Protein AF-A0A6C0INS8-F1 (afdb_monomer_lite)

Organism: NCBI:txid1070528

InterPro domains:
  IPR007979 Type II restriction enzyme NlaIII/ICEA1 [PF05315] (14-158)

pLDDT: mean 91.64, std 7.82, range [53.28, 98.44]

Foldseek 3Di:
DDQLVVLVVVCCVQFVADPQFKGDKDFLVVCCVDPLNAPQQLPADPCHNRHQQFRKDFDFVVNDPSGGTTIMIGDGGHPDDDQAQDEDPVLVVVQCVVPCAALPPGHNPQKDKDFLQPLPLPVLNSDRVNHDNLRIHIHHPCCVVPVLVVQVVVLVVVQWHDAPVVVVDPVCVPPDDDPLCVLGGGDDSNDSCNCPQHCSSDVPVVVVSCCCCVVPVVVVVVVVVVVVVVVD

Sequence (232 aa):
MSRTKKSALLVEDVFMPDLCGNSIWISRSYIDETELALGKNGNIRQGTPWSDKYIWELKRKNNKDRGEPVAFRTAGLSHSKIQGRPIRGNIRSALLARTPNCLHCGTTKTLVIDHKNDMYNDMRVLNADTQSVDDFQVLCDKCNNDLKHNAHEKEKTTGILHSVHYLCLPALRNDGEYPWEKTLTEYDESNIWCKKNTYWYDVEEFWRKRDIYVFYMKPLHRELKRKIKVIE

Structure (mmCIF, N/CA/C/O backbone):
data_AF-A0A6C0INS8-F1
#
_entry.id   AF-A0A6C0INS8-F1
#
loop_
_atom_site.group_PDB
_atom_site.id
_atom_site.type_symbol
_atom_site.label_atom_id
_atom_site.label_alt_id
_atom_site.label_comp_id
_atom_site.label_asym_id
_atom_site.label_entity_id
_atom_site.label_seq_id
_atom_site.pdbx_PDB_ins_code
_atom_site.Cartn_x
_atom_site.Cartn_y
_atom_site.Cartn_z
_atom_site.occupancy
_atom_site.B_iso_or_equiv
_atom_site.auth_seq_id
_atom_site.auth_comp_id
_atom_site.auth_asym_id
_atom_site.auth_atom_id
_atom_site.pdbx_PDB_model_num
ATOM 1 N N . MET A 1 1 ? -20.096 -15.671 16.363 1.00 53.28 1 MET A N 1
ATOM 2 C CA . MET A 1 1 ? -20.340 -14.267 15.951 1.00 53.28 1 MET A CA 1
ATOM 3 C C . MET A 1 1 ? -19.009 -13.665 15.497 1.00 53.28 1 MET A C 1
ATOM 5 O O . MET A 1 1 ? -18.003 -13.995 16.112 1.00 53.28 1 MET A O 1
ATOM 9 N N . SER A 1 2 ? -18.943 -12.874 14.416 1.00 61.19 2 SER A N 1
ATOM 10 C CA . SER A 1 2 ? -17.664 -12.260 14.004 1.00 61.19 2 SER A CA 1
ATOM 11 C C . SER A 1 2 ? -17.188 -11.250 15.055 1.00 61.19 2 SER A C 1
ATOM 13 O O . SER A 1 2 ? -18.017 -10.626 15.719 1.00 61.19 2 SER A O 1
ATOM 15 N N . ARG A 1 3 ? -15.865 -11.071 15.203 1.00 62.78 3 ARG A N 1
ATOM 16 C CA . ARG A 1 3 ? -15.275 -10.128 16.175 1.00 62.78 3 ARG A CA 1
ATOM 17 C C . ARG A 1 3 ? -15.871 -8.721 16.029 1.00 62.78 3 ARG A C 1
ATOM 19 O O . ARG A 1 3 ? -16.245 -8.123 17.023 1.00 62.78 3 ARG A O 1
ATOM 26 N N . THR A 1 4 ? -16.085 -8.268 14.793 1.00 71.56 4 THR A N 1
ATOM 27 C CA . THR A 1 4 ? -16.715 -6.977 14.471 1.00 71.56 4 THR A CA 1
ATOM 28 C C . THR A 1 4 ? -18.153 -6.863 14.978 1.00 71.56 4 THR A C 1
ATOM 30 O O . THR A 1 4 ? -18.522 -5.841 15.541 1.00 71.56 4 THR A O 1
ATOM 33 N N . LYS A 1 5 ? -18.970 -7.917 14.834 1.00 75.75 5 LYS A N 1
ATOM 34 C CA . LYS A 1 5 ? -20.351 -7.915 15.344 1.00 75.75 5 LYS A CA 1
ATOM 35 C C . LYS A 1 5 ? -20.389 -7.911 16.874 1.00 75.75 5 LYS A C 1
ATOM 37 O O . LYS A 1 5 ? -21.228 -7.230 17.447 1.00 75.75 5 LYS A O 1
ATOM 42 N N . LYS A 1 6 ? -19.457 -8.619 17.526 1.00 83.62 6 LYS A N 1
ATOM 43 C CA . LYS A 1 6 ? -19.319 -8.600 18.990 1.00 83.62 6 LYS A CA 1
ATOM 44 C C . LYS A 1 6 ? -18.917 -7.209 19.495 1.00 83.62 6 LYS A C 1
ATOM 46 O O . LYS A 1 6 ? -19.551 -6.694 20.405 1.00 83.62 6 LYS A O 1
ATOM 51 N N . SER A 1 7 ? -17.912 -6.588 18.873 1.00 85.62 7 SER A N 1
ATOM 52 C CA . SER A 1 7 ? -17.485 -5.226 19.216 1.00 85.62 7 SER A CA 1
ATOM 53 C C . SER A 1 7 ? -18.593 -4.196 18.992 1.00 85.62 7 SER A C 1
ATOM 55 O O . SER A 1 7 ? -18.740 -3.299 19.807 1.00 85.62 7 SER A O 1
ATOM 57 N N . ALA A 1 8 ? -19.400 -4.336 17.936 1.00 86.44 8 ALA A N 1
ATOM 58 C CA . ALA A 1 8 ? -20.520 -3.431 17.685 1.00 86.44 8 ALA A CA 1
ATOM 59 C C . ALA A 1 8 ? -21.589 -3.489 18.789 1.00 86.44 8 ALA A C 1
ATOM 61 O O . ALA A 1 8 ? -22.072 -2.443 19.194 1.00 86.44 8 ALA A O 1
ATOM 62 N N . LEU A 1 9 ? -21.918 -4.680 19.302 1.00 90.44 9 LEU A N 1
ATOM 63 C CA . LEU A 1 9 ? -22.852 -4.825 20.427 1.00 90.44 9 LEU A CA 1
ATOM 64 C C . LEU A 1 9 ? -22.286 -4.205 21.709 1.00 90.44 9 LEU A C 1
ATOM 66 O O . LEU A 1 9 ? -22.957 -3.416 22.357 1.00 90.44 9 LEU A O 1
ATOM 70 N N . LEU A 1 10 ? -21.017 -4.485 22.013 1.00 93.25 10 LEU A N 1
ATOM 71 C CA . LEU A 1 10 ? -20.342 -3.911 23.179 1.00 93.25 10 LEU A CA 1
ATOM 72 C C . LEU A 1 10 ? -20.247 -2.381 23.124 1.00 93.25 10 LEU A C 1
ATOM 74 O O . LEU A 1 10 ? -20.213 -1.739 24.166 1.00 93.25 10 LEU A O 1
ATOM 78 N N . VAL A 1 11 ? -20.196 -1.784 21.929 1.00 94.38 11 VAL A N 1
ATOM 79 C CA . VAL A 1 11 ? -20.262 -0.324 21.784 1.00 94.38 11 VAL A CA 1
ATOM 80 C C . VAL A 1 11 ? -21.602 0.217 22.279 1.00 94.38 11 VAL A C 1
ATOM 82 O O . VAL A 1 11 ? -21.599 1.236 22.963 1.00 94.38 11 VAL A O 1
ATOM 85 N N . GLU A 1 12 ? -22.719 -0.451 21.981 1.00 95.06 12 GLU A N 1
ATOM 86 C CA . GLU A 1 12 ? -24.036 -0.044 22.494 1.00 95.06 12 GLU A CA 1
ATOM 87 C C . GLU A 1 12 ? -24.063 -0.099 24.027 1.00 95.06 12 GLU A C 1
ATOM 89 O O . 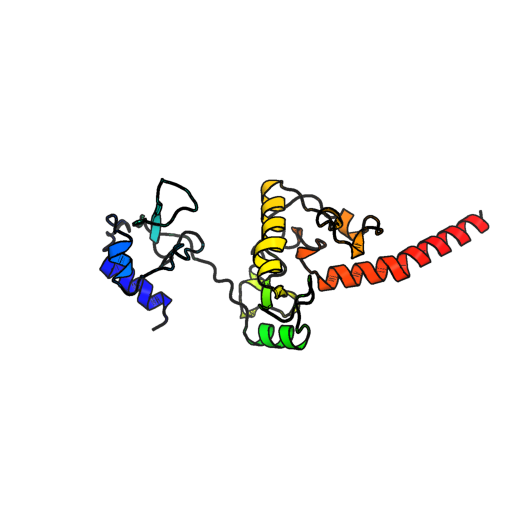GLU A 1 12 ? -24.526 0.842 24.663 1.00 95.06 12 GLU A O 1
ATOM 94 N N . ASP A 1 13 ? -23.493 -1.156 24.614 1.00 94.94 13 ASP A N 1
ATOM 95 C CA . ASP A 1 13 ? -23.492 -1.364 26.066 1.00 94.94 13 ASP A CA 1
ATOM 96 C C . ASP A 1 13 ? -22.572 -0.377 26.805 1.00 94.94 13 ASP A C 1
ATOM 98 O O . ASP A 1 13 ? -22.926 0.142 27.861 1.00 94.94 13 ASP A O 1
ATOM 102 N N . VAL A 1 14 ? -21.379 -0.109 26.261 1.00 96.00 14 VAL A N 1
ATOM 103 C CA . VAL A 1 14 ? -20.350 0.721 26.915 1.00 96.00 14 VAL A CA 1
ATOM 104 C C . VAL A 1 14 ? -20.591 2.210 26.701 1.00 96.00 14 VAL A C 1
ATOM 106 O O . VAL A 1 14 ? -20.403 3.006 27.620 1.00 96.00 14 VAL A O 1
ATOM 109 N N . PHE A 1 15 ? -20.958 2.610 25.481 1.00 96.81 15 PHE A N 1
ATOM 110 C CA . PHE A 1 15 ? -21.136 4.022 25.148 1.00 96.81 15 PHE A CA 1
ATOM 111 C C . PHE A 1 15 ? -22.580 4.484 25.326 1.00 96.81 15 PHE A C 1
ATOM 113 O O . PHE A 1 15 ? -22.788 5.684 25.477 1.00 96.81 15 PHE A O 1
ATOM 120 N N . MET A 1 16 ? -23.556 3.569 25.325 1.00 96.19 16 MET A N 1
ATOM 121 C CA . MET A 1 16 ? -24.985 3.877 25.457 1.00 96.19 16 MET A CA 1
ATOM 122 C C . MET A 1 16 ? -25.418 5.078 24.593 1.00 96.19 16 MET A C 1
ATOM 124 O O . MET A 1 16 ? -25.931 6.067 25.125 1.00 96.19 16 MET A O 1
ATOM 128 N N . PRO A 1 17 ? -25.148 5.047 23.274 1.00 96.69 17 PRO A N 1
ATOM 129 C CA . PRO A 1 17 ? -25.484 6.153 22.391 1.00 96.69 17 PRO A CA 1
ATOM 130 C C . PRO A 1 17 ? -26.997 6.406 22.361 1.00 96.69 17 PRO A C 1
ATOM 132 O O . PRO A 1 17 ? -27.801 5.474 22.370 1.00 96.69 17 PRO A O 1
ATOM 135 N N . ASP A 1 18 ? -27.386 7.677 22.294 1.00 96.56 18 ASP A N 1
ATOM 136 C CA . ASP A 1 18 ? -28.781 8.090 22.163 1.00 96.56 18 ASP A CA 1
ATOM 137 C C . ASP A 1 18 ? -29.363 7.771 20.769 1.00 96.56 18 ASP A C 1
ATOM 139 O O . ASP A 1 18 ? -28.689 7.248 19.877 1.00 96.56 18 ASP A O 1
ATOM 143 N N . LEU A 1 19 ? -30.638 8.117 20.554 1.00 94.81 19 LEU A N 1
ATOM 144 C CA . LEU A 1 19 ? -31.324 7.909 19.269 1.00 94.81 19 LEU A CA 1
ATOM 145 C C . LEU A 1 19 ? -30.655 8.640 18.094 1.00 94.81 19 LEU A C 1
ATOM 147 O O . LEU A 1 19 ? -30.798 8.219 16.947 1.00 94.81 19 LEU A O 1
ATOM 151 N N . CYS A 1 20 ? -29.925 9.720 18.372 1.00 95.50 20 CYS A N 1
ATOM 152 C CA . CYS A 1 20 ? -29.164 10.472 17.382 1.00 95.50 20 CYS A CA 1
ATOM 153 C C . CYS A 1 20 ? -27.748 9.904 17.183 1.00 95.50 20 CYS A C 1
ATOM 155 O O . CYS A 1 20 ? -27.042 10.348 16.279 1.00 95.50 20 CYS A O 1
ATOM 157 N N . GLY A 1 21 ? -27.335 8.918 17.983 1.00 95.00 21 GLY A N 1
ATOM 158 C CA . GLY A 1 21 ? -26.024 8.282 17.947 1.00 95.00 21 GLY A CA 1
ATOM 159 C C . GLY A 1 21 ? -24.939 9.016 18.734 1.00 95.00 21 GLY A C 1
ATOM 160 O O . GLY A 1 21 ? -23.764 8.871 18.401 1.00 95.00 21 GLY A O 1
ATOM 161 N N . ASN A 1 22 ? -25.306 9.829 19.726 1.00 97.31 22 ASN A N 1
ATOM 162 C CA . ASN A 1 22 ? -24.358 10.538 20.585 1.00 97.31 22 ASN A CA 1
ATOM 163 C C . ASN A 1 22 ? -24.195 9.838 21.928 1.00 97.31 22 ASN A C 1
ATOM 165 O O . ASN A 1 22 ? -25.174 9.418 22.538 1.00 97.31 22 ASN A O 1
ATOM 169 N N . SER A 1 23 ? -22.969 9.810 22.443 1.00 97.62 23 SER A N 1
ATOM 170 C CA . SER A 1 23 ? -22.681 9.330 23.791 1.00 97.62 23 SER A CA 1
ATOM 171 C C . SER A 1 23 ? -21.937 10.366 24.618 1.00 97.62 23 SER A C 1
ATOM 173 O O . SER A 1 23 ? -21.341 11.326 24.113 1.00 97.62 23 SER A O 1
ATOM 175 N N . ILE A 1 24 ? -21.886 10.113 25.923 1.00 96.94 24 ILE A N 1
ATOM 176 C CA . ILE A 1 24 ? -20.925 10.774 26.800 1.00 96.94 24 ILE A CA 1
ATOM 177 C C . ILE A 1 24 ? -19.486 10.365 26.443 1.00 96.94 24 ILE A C 1
ATOM 179 O O . ILE A 1 24 ? -19.241 9.390 25.724 1.00 96.94 24 ILE A O 1
ATOM 183 N N . TRP A 1 25 ? -18.525 11.135 26.953 1.00 97.69 25 TRP A N 1
ATOM 184 C CA . TRP A 1 25 ? -17.110 10.788 26.876 1.00 97.69 25 TRP A CA 1
ATOM 185 C C . TRP A 1 25 ? -16.789 9.645 27.834 1.00 97.69 25 TRP A C 1
ATOM 187 O O . TRP A 1 25 ? -16.995 9.777 29.038 1.00 97.69 25 TRP A O 1
ATOM 197 N N . ILE A 1 26 ? -16.203 8.576 27.304 1.00 97.31 26 ILE A N 1
ATOM 198 C CA . ILE A 1 26 ? -15.706 7.439 28.077 1.00 97.31 26 ILE A CA 1
ATOM 199 C C . ILE A 1 26 ? -14.178 7.466 28.068 1.00 97.31 26 ILE A C 1
ATOM 201 O O . ILE A 1 26 ? -13.553 7.669 27.020 1.00 97.31 26 ILE A O 1
ATOM 205 N N . SER A 1 27 ? -13.562 7.305 29.240 1.00 96.50 27 SER A N 1
ATOM 206 C CA . SER A 1 27 ? -12.106 7.333 29.376 1.00 96.50 27 SER A CA 1
ATOM 207 C C . SER A 1 27 ? -11.462 6.084 28.778 1.00 96.50 27 SER A C 1
ATOM 209 O O . SER A 1 27 ? -12.025 4.989 28.786 1.00 96.50 27 SER A O 1
ATOM 211 N N . ARG A 1 28 ? -10.230 6.241 28.290 1.00 93.88 28 ARG A N 1
ATOM 212 C CA . ARG A 1 28 ? -9.440 5.126 27.770 1.00 93.88 28 ARG A CA 1
ATOM 213 C C . ARG A 1 28 ? -9.199 4.048 28.827 1.00 93.88 28 ARG A C 1
ATOM 215 O O . ARG A 1 28 ? -9.295 2.875 28.498 1.00 93.88 28 ARG A O 1
ATOM 222 N N . SER A 1 29 ? -8.939 4.451 30.072 1.00 93.94 29 SER A N 1
ATOM 223 C CA . SER A 1 29 ? -8.704 3.521 31.179 1.00 93.94 29 SER A CA 1
ATOM 224 C C . SER A 1 29 ? -9.895 2.594 31.408 1.00 93.94 29 SER A C 1
ATOM 226 O O . SER A 1 29 ? -9.700 1.397 31.543 1.00 93.94 29 SER A O 1
ATOM 228 N N . TYR A 1 30 ? -11.118 3.130 31.361 1.00 95.56 30 TYR A N 1
ATOM 229 C CA . TYR A 1 30 ? -12.332 2.330 31.499 1.00 95.56 30 TYR A CA 1
ATOM 230 C C . TYR A 1 30 ? -12.526 1.382 30.309 1.00 95.56 30 TYR A C 1
ATOM 232 O O . TYR A 1 30 ? -12.828 0.210 30.481 1.00 95.56 30 TYR A O 1
ATOM 240 N N . ILE A 1 31 ? -12.304 1.866 29.083 1.00 94.69 31 ILE A N 1
ATOM 241 C CA . ILE A 1 31 ? -12.429 1.041 27.869 1.00 94.69 31 ILE A CA 1
ATOM 242 C C . ILE A 1 31 ? -11.447 -0.136 27.892 1.00 94.69 31 ILE A C 1
ATOM 244 O O . ILE A 1 31 ? -11.813 -1.232 27.469 1.00 94.69 31 ILE A O 1
ATOM 248 N N . ASP A 1 32 ? -10.228 0.069 28.394 1.00 92.81 32 ASP A N 1
ATOM 249 C CA . ASP A 1 32 ? -9.209 -0.981 28.490 1.00 92.81 32 ASP A CA 1
ATOM 250 C C . ASP A 1 32 ? -9.568 -2.090 29.502 1.00 92.81 32 ASP A C 1
ATOM 252 O O . ASP A 1 32 ? -9.017 -3.186 29.413 1.00 92.81 32 ASP A O 1
ATOM 256 N N . GLU A 1 33 ? -10.519 -1.850 30.411 1.00 93.94 33 GLU A N 1
ATOM 257 C CA . GLU A 1 33 ? -11.088 -2.869 31.311 1.00 93.94 33 GLU A CA 1
ATOM 258 C C . GLU A 1 33 ? -12.161 -3.736 30.624 1.00 93.94 33 GLU A C 1
ATOM 260 O O . GLU A 1 33 ? -12.607 -4.744 31.172 1.00 93.94 33 GLU A O 1
ATOM 265 N N . THR A 1 34 ? -12.569 -3.369 29.407 1.00 92.44 34 THR A N 1
ATOM 266 C CA . THR A 1 34 ? -13.578 -4.086 28.620 1.00 92.44 34 THR A CA 1
ATOM 267 C C . THR A 1 34 ? -12.945 -4.881 27.477 1.00 92.44 34 THR A C 1
ATOM 269 O O . THR A 1 34 ? -11.778 -4.726 27.121 1.00 92.44 34 THR A O 1
ATOM 272 N N . GLU A 1 35 ? -13.757 -5.682 26.788 1.00 91.00 35 GLU A N 1
ATOM 273 C CA . GLU A 1 35 ? -13.355 -6.333 25.535 1.00 91.00 35 GLU A CA 1
ATOM 274 C C . GLU A 1 35 ? -13.151 -5.359 24.348 1.00 91.00 35 GLU A C 1
ATOM 276 O O . GLU A 1 35 ? -12.804 -5.789 23.244 1.00 91.00 35 GLU A O 1
ATOM 281 N N . LEU A 1 36 ? -13.350 -4.052 24.554 1.00 91.88 36 LEU A N 1
ATOM 282 C CA . LEU A 1 36 ? -13.049 -2.992 23.588 1.00 91.88 36 LEU A CA 1
ATOM 283 C C . LEU A 1 36 ? -11.621 -2.432 23.729 1.00 91.88 36 LEU A C 1
ATOM 285 O O . LEU A 1 36 ? -11.272 -1.495 23.006 1.00 91.88 36 LEU A O 1
ATOM 289 N N . ALA A 1 37 ? -10.782 -3.001 24.601 1.00 90.62 37 ALA A N 1
ATOM 290 C CA . ALA A 1 37 ? -9.396 -2.578 24.782 1.00 90.62 37 ALA A CA 1
ATOM 291 C C . ALA A 1 37 ? -8.639 -2.451 23.445 1.00 90.62 37 ALA A C 1
ATOM 293 O O . ALA A 1 37 ? -8.636 -3.353 22.599 1.00 90.62 37 ALA A O 1
ATOM 294 N N . LEU A 1 38 ? -7.977 -1.309 23.250 1.00 87.56 38 LEU A N 1
ATOM 295 C CA . LEU A 1 38 ? -7.208 -1.026 22.036 1.00 87.56 38 LEU A CA 1
ATOM 296 C C . LEU A 1 38 ? -5.706 -1.245 22.275 1.00 87.56 38 LEU A C 1
ATOM 298 O O . LEU A 1 38 ? -5.223 -1.348 23.399 1.00 87.56 38 LEU A O 1
ATOM 302 N N . GLY A 1 39 ? -4.909 -1.241 21.204 1.00 83.81 39 GLY A N 1
ATOM 303 C CA . GLY A 1 39 ? -3.451 -1.129 21.346 1.00 83.81 39 GLY A CA 1
ATOM 304 C C . GLY A 1 39 ? -3.037 0.225 21.942 1.00 83.81 39 GLY A C 1
ATOM 305 O O . GLY A 1 39 ? -3.841 1.160 21.988 1.00 83.81 39 GLY A O 1
ATOM 306 N N . LYS A 1 40 ? -1.763 0.377 22.339 1.00 77.50 40 LYS A N 1
ATOM 307 C CA . LYS A 1 40 ? -1.225 1.649 22.880 1.00 77.50 40 LYS A CA 1
ATOM 308 C C . LYS A 1 40 ? -1.551 2.858 21.991 1.00 77.50 40 LYS A C 1
ATOM 310 O O . LYS A 1 40 ? -2.028 3.877 22.466 1.00 77.50 40 LYS A O 1
ATOM 315 N N . ASN A 1 41 ? -1.415 2.709 20.674 1.00 73.31 41 ASN A N 1
ATOM 316 C CA . ASN A 1 41 ? -1.694 3.785 19.711 1.00 73.31 41 ASN A CA 1
ATOM 317 C C . ASN A 1 41 ? -3.169 3.848 19.263 1.00 73.31 41 ASN A C 1
ATOM 319 O O . ASN A 1 41 ? -3.509 4.553 18.313 1.00 73.31 41 ASN A O 1
ATOM 323 N N . GLY A 1 42 ? -4.051 3.072 19.893 1.00 77.44 42 GLY A N 1
ATOM 324 C CA . GLY A 1 42 ? -5.460 2.940 19.533 1.00 77.44 42 GLY A CA 1
ATOM 325 C C . GLY A 1 42 ? -5.727 1.985 18.365 1.00 77.44 42 GLY A C 1
ATOM 326 O O . GLY A 1 42 ? -6.816 1.442 18.286 1.00 77.44 42 GLY A O 1
ATOM 327 N N . ASN A 1 43 ? -4.764 1.737 17.466 1.00 75.69 43 ASN A N 1
ATOM 328 C CA . ASN A 1 43 ? -4.960 0.923 16.249 1.00 75.69 43 ASN A CA 1
ATOM 329 C C . ASN A 1 43 ? -6.215 1.324 15.439 1.00 75.69 43 ASN A C 1
ATOM 331 O O . ASN A 1 43 ? -6.855 0.489 14.803 1.00 75.69 43 ASN A O 1
ATOM 335 N N . ILE A 1 44 ? -6.563 2.613 15.473 1.00 84.81 44 ILE A N 1
ATOM 336 C CA . ILE A 1 44 ? -7.797 3.149 14.898 1.00 84.81 44 ILE A CA 1
ATOM 337 C C . ILE A 1 44 ? -7.591 3.330 13.398 1.00 84.81 44 ILE A C 1
ATOM 339 O O . ILE A 1 44 ? -6.749 4.126 12.977 1.00 84.81 44 ILE A O 1
ATOM 343 N N . ARG A 1 45 ? -8.357 2.607 12.584 1.00 76.19 45 ARG A N 1
ATOM 344 C CA . ARG A 1 45 ? -8.325 2.745 11.123 1.00 76.19 45 ARG A CA 1
ATOM 345 C C . ARG A 1 45 ? -9.471 3.636 10.673 1.00 76.19 45 ARG A C 1
ATOM 347 O O . ARG A 1 45 ? -10.585 3.468 11.146 1.00 76.19 45 ARG A O 1
ATOM 354 N N . GLN A 1 46 ? -9.184 4.573 9.767 1.00 78.06 46 GLN A N 1
ATOM 355 C CA . GLN A 1 46 ? -10.190 5.469 9.169 1.00 78.06 46 GLN A CA 1
ATOM 356 C C . GLN A 1 46 ? -11.051 6.216 10.208 1.00 78.06 46 GLN A C 1
ATOM 358 O O . GLN A 1 46 ? -12.219 6.489 9.977 1.00 78.06 46 GLN A O 1
ATOM 363 N N . GLY A 1 47 ? -10.474 6.526 11.375 1.00 83.25 47 GLY A N 1
ATOM 364 C CA . GLY A 1 47 ? -11.185 7.208 12.460 1.00 83.25 47 GLY A CA 1
ATOM 365 C C . GLY A 1 47 ? -12.182 6.333 13.223 1.00 83.25 47 GLY A C 1
ATOM 366 O O . GLY A 1 47 ? -12.812 6.822 14.152 1.00 83.25 47 GLY A O 1
ATOM 367 N N . THR A 1 48 ? -12.289 5.044 12.903 1.00 87.19 48 THR A N 1
ATOM 368 C CA . THR A 1 48 ? -13.298 4.160 13.481 1.00 87.19 48 THR A CA 1
ATOM 369 C C . THR A 1 48 ? -12.662 3.051 14.330 1.00 87.19 48 THR A C 1
ATOM 371 O O . THR A 1 48 ? -12.076 2.112 13.788 1.00 87.19 48 THR A O 1
ATOM 374 N N . PRO A 1 49 ? -12.748 3.131 15.669 1.00 88.50 49 PRO A N 1
ATOM 375 C CA . PRO A 1 49 ? -12.108 2.171 16.568 1.00 88.50 49 PRO A CA 1
ATOM 376 C C . PRO A 1 49 ? -12.781 0.788 16.586 1.00 88.50 49 PRO A C 1
ATOM 378 O O . PRO A 1 49 ? -12.076 -0.219 16.577 1.00 88.50 49 PRO A O 1
ATOM 381 N N . TRP A 1 50 ? -14.120 0.720 16.588 1.00 89.69 50 TRP A N 1
ATOM 382 C CA . TRP A 1 50 ? -14.844 -0.548 16.811 1.00 89.69 50 TRP A CA 1
ATOM 383 C C . TRP A 1 50 ? -16.014 -0.808 15.860 1.00 89.69 50 TRP A C 1
ATOM 385 O O . TRP A 1 50 ? -16.280 -1.964 15.534 1.00 89.69 50 TRP A O 1
ATOM 395 N N . SER A 1 51 ? -16.724 0.238 15.431 1.00 87.69 51 SER A N 1
ATOM 396 C CA . SER A 1 51 ? -17.941 0.119 14.620 1.00 87.69 51 SER A CA 1
ATOM 397 C C . SER A 1 51 ? -18.108 1.324 13.705 1.00 87.69 51 SER A C 1
ATOM 399 O O . SER A 1 51 ? -18.021 2.459 14.174 1.00 87.69 51 SER A O 1
ATOM 401 N N . ASP A 1 52 ? -18.384 1.075 12.425 1.00 88.19 52 ASP A N 1
ATOM 402 C CA . ASP A 1 52 ? -18.649 2.094 11.402 1.00 88.19 52 ASP A CA 1
ATOM 403 C C . ASP A 1 52 ? -20.083 2.629 11.428 1.00 88.19 52 ASP A C 1
ATOM 405 O O . ASP A 1 52 ? -20.424 3.487 10.622 1.00 88.19 52 ASP A O 1
ATOM 409 N N . LYS A 1 53 ? -20.903 2.179 12.388 1.00 90.62 53 LYS A N 1
ATOM 410 C CA . LYS A 1 53 ? -22.248 2.712 12.651 1.00 90.62 53 LYS A CA 1
ATOM 411 C C . LYS A 1 53 ? -22.228 4.165 13.141 1.00 90.62 53 LYS A C 1
ATOM 413 O O . LYS A 1 53 ? -23.178 4.901 12.888 1.00 90.62 53 LYS A O 1
ATOM 418 N N . TYR A 1 54 ? -21.167 4.582 13.832 1.00 93.44 54 TYR A N 1
ATOM 419 C CA . TYR A 1 54 ? -21.087 5.884 14.498 1.00 93.44 54 TYR A CA 1
ATOM 420 C C . TYR A 1 54 ? -19.944 6.744 13.971 1.00 93.44 54 TYR A C 1
ATOM 422 O O . TYR A 1 54 ? -18.895 6.236 13.569 1.00 93.44 54 TYR A O 1
ATOM 430 N N . ILE A 1 55 ? -20.143 8.059 14.033 1.00 93.94 55 ILE A N 1
ATOM 431 C CA . ILE A 1 55 ? -19.063 9.041 13.955 1.00 93.94 55 ILE A CA 1
ATOM 432 C C . ILE A 1 55 ? -18.356 9.036 15.308 1.00 93.94 55 ILE A C 1
ATOM 434 O O . ILE A 1 55 ? -19.003 9.103 16.352 1.00 93.94 55 ILE A O 1
ATOM 438 N N . TRP A 1 56 ? -17.031 8.942 15.293 1.00 93.94 56 TRP A N 1
ATOM 439 C CA . TRP A 1 56 ? -16.228 8.866 16.507 1.00 93.94 56 TRP A CA 1
ATOM 440 C C . TRP A 1 56 ? -15.437 10.141 16.722 1.00 93.94 56 TRP A C 1
ATOM 442 O O . TRP A 1 56 ? -14.716 10.599 15.836 1.00 93.94 56 TRP A O 1
ATOM 452 N N . GLU A 1 57 ? -15.501 10.654 17.943 1.00 94.62 57 GLU A N 1
ATOM 453 C CA . GLU A 1 57 ? -14.599 11.696 18.402 1.00 94.62 57 GLU A CA 1
ATOM 454 C C . GLU A 1 57 ? -13.626 11.150 19.438 1.00 94.62 57 GLU A C 1
ATOM 456 O O . GLU A 1 57 ? -13.956 10.300 20.270 1.00 94.62 57 GLU A O 1
ATOM 461 N N . LEU A 1 58 ? -12.401 11.670 19.384 1.00 93.12 58 LEU A N 1
ATOM 462 C CA . LEU A 1 58 ? -11.293 11.198 20.192 1.00 93.12 58 LEU A CA 1
ATOM 463 C C . LEU A 1 58 ? -10.590 12.373 20.850 1.00 93.12 58 LEU A C 1
ATOM 465 O O . LEU A 1 58 ? -10.153 13.304 20.177 1.00 93.12 58 LEU A O 1
ATOM 469 N N . LYS A 1 59 ? -10.389 12.281 22.162 1.00 92.75 59 LYS A N 1
ATOM 470 C CA . LYS A 1 59 ? -9.426 13.129 22.863 1.00 92.75 59 LYS A CA 1
ATOM 471 C C . LYS A 1 59 ? -8.088 12.420 22.857 1.00 92.75 59 LYS A C 1
ATOM 473 O O . LYS A 1 59 ? -8.003 11.248 23.223 1.00 92.75 59 LYS A O 1
ATOM 478 N N . ARG A 1 60 ? -7.037 13.135 22.469 1.00 90.56 60 ARG A N 1
ATOM 479 C CA . ARG A 1 60 ? -5.660 12.637 22.494 1.00 90.56 60 ARG A CA 1
ATOM 480 C C . ARG A 1 60 ? -4.837 13.430 23.487 1.00 90.56 60 ARG A C 1
ATOM 482 O O . ARG A 1 60 ? -5.067 14.621 23.696 1.00 90.56 60 ARG A O 1
ATOM 489 N N . LYS A 1 61 ? -3.856 12.768 24.094 1.00 89.62 61 LYS A N 1
ATOM 490 C CA . LYS A 1 61 ? -2.930 13.401 25.032 1.00 89.62 61 LYS A CA 1
ATOM 491 C C . LYS A 1 61 ? -2.287 14.633 24.385 1.00 89.62 61 LYS A C 1
ATOM 493 O O . LYS A 1 61 ? -1.749 14.551 23.278 1.00 89.62 61 LYS A O 1
ATOM 498 N N . ASN A 1 62 ? -2.335 15.763 25.090 1.00 86.69 62 ASN A N 1
ATOM 499 C CA . ASN A 1 62 ? -1.819 17.063 24.644 1.00 86.69 62 ASN A CA 1
ATOM 500 C C . ASN A 1 62 ? -2.424 17.577 23.321 1.00 86.69 62 ASN A C 1
ATOM 502 O O . ASN A 1 62 ? -1.766 18.353 22.635 1.00 86.69 62 ASN A O 1
ATOM 506 N N . ASN A 1 63 ? -3.624 17.119 22.936 1.00 82.56 63 ASN A N 1
ATOM 507 C CA . ASN A 1 63 ? -4.288 17.476 21.674 1.00 82.56 63 ASN A CA 1
ATOM 508 C C . ASN A 1 63 ? -3.404 17.274 20.431 1.00 82.56 63 ASN A C 1
ATOM 510 O O . ASN A 1 63 ? -3.526 17.991 19.444 1.00 82.56 63 ASN A O 1
ATOM 514 N N . LYS A 1 64 ? -2.484 16.303 20.480 1.00 80.31 64 LYS A N 1
ATOM 515 C CA . LYS A 1 64 ? -1.653 15.941 19.331 1.00 80.31 64 LYS A CA 1
ATOM 516 C C . LYS A 1 64 ? -2.401 14.933 18.467 1.00 80.31 64 LYS A C 1
ATOM 518 O O . LYS A 1 64 ? -2.815 13.895 18.983 1.00 80.31 64 LYS A O 1
ATOM 523 N N . ASP A 1 65 ? -2.460 15.158 17.158 1.00 74.75 65 ASP A N 1
ATOM 524 C CA . ASP A 1 65 ? -3.149 14.267 16.204 1.00 74.75 65 ASP A CA 1
ATOM 525 C C . ASP A 1 65 ? -2.636 12.821 16.245 1.00 74.75 65 ASP A C 1
ATOM 527 O O . ASP A 1 65 ? -3.396 11.864 16.105 1.00 74.75 65 ASP A O 1
ATOM 531 N N . ARG A 1 66 ? -1.335 12.649 16.512 1.00 75.56 66 ARG A N 1
ATOM 532 C CA . ARG A 1 66 ? -0.675 11.341 16.679 1.00 75.56 66 ARG A CA 1
ATOM 533 C C . ARG A 1 66 ? -0.475 10.932 18.143 1.00 75.56 66 ARG A C 1
ATOM 535 O O . ARG A 1 66 ? 0.225 9.963 18.419 1.00 75.56 66 ARG A O 1
ATOM 542 N N . GLY A 1 67 ? -1.037 11.684 19.088 1.00 81.81 67 GLY A N 1
ATOM 543 C CA . GLY A 1 67 ? -0.960 11.390 20.517 1.00 81.81 67 GLY A CA 1
ATOM 544 C C . GLY A 1 67 ? -1.791 10.169 20.908 1.00 81.81 67 GLY A C 1
ATOM 545 O O . GLY A 1 67 ? -2.713 9.770 20.200 1.00 81.81 67 GLY A O 1
ATOM 546 N N . GLU A 1 68 ? -1.485 9.583 22.060 1.00 88.19 68 GLU A N 1
ATOM 547 C CA . GLU A 1 68 ? -2.262 8.484 22.637 1.00 88.19 68 GLU A CA 1
ATOM 548 C C . GLU A 1 68 ? -3.730 8.904 22.867 1.00 88.19 68 GLU A C 1
ATOM 550 O O . GLU A 1 68 ? -3.960 9.974 23.445 1.00 88.19 68 GLU A O 1
ATOM 555 N N . PRO A 1 69 ? -4.728 8.112 22.425 1.00 91.69 69 PRO A N 1
ATOM 556 C CA . PRO A 1 69 ? -6.130 8.368 22.742 1.00 91.69 69 PRO A CA 1
ATOM 557 C C . PRO A 1 69 ? -6.404 8.208 24.240 1.00 91.69 69 PRO A C 1
ATOM 559 O O . PRO A 1 69 ? -6.098 7.163 24.808 1.00 91.69 69 PRO A O 1
ATOM 562 N N . VAL A 1 70 ? -7.028 9.210 24.859 1.00 94.19 70 VAL A N 1
ATOM 563 C CA . VAL A 1 70 ? -7.342 9.240 26.299 1.00 94.19 70 VAL A CA 1
ATOM 564 C C . VAL A 1 70 ? -8.837 9.163 26.602 1.00 94.19 70 VAL A C 1
ATOM 566 O O . VAL A 1 70 ? -9.206 8.795 27.714 1.00 94.19 70 VAL A O 1
ATOM 569 N N . ALA A 1 71 ? -9.702 9.493 25.643 1.00 95.00 71 ALA A N 1
ATOM 570 C CA . ALA A 1 71 ? -11.147 9.328 25.768 1.00 95.00 71 ALA A CA 1
ATOM 571 C C . ALA A 1 71 ? -11.814 9.285 24.390 1.00 95.00 71 ALA A C 1
ATOM 573 O O . ALA A 1 71 ? -11.268 9.808 23.414 1.00 95.00 71 ALA A O 1
ATOM 574 N N . PHE A 1 72 ? -13.002 8.692 24.341 1.00 96.12 72 PHE A N 1
ATOM 575 C CA . PHE A 1 72 ? -13.779 8.469 23.125 1.00 96.12 72 PHE A CA 1
ATOM 576 C C . PHE A 1 72 ? -15.240 8.832 23.363 1.00 96.12 72 PHE A C 1
ATOM 578 O O . PHE A 1 72 ? -15.729 8.712 24.488 1.00 96.12 72 PHE A O 1
ATOM 585 N N . ARG A 1 73 ? -15.944 9.225 22.304 1.00 96.75 73 ARG A N 1
ATOM 586 C CA . ARG A 1 73 ? -17.409 9.235 22.268 1.00 96.75 73 ARG A CA 1
ATOM 587 C C . ARG A 1 73 ? -17.919 8.961 20.860 1.00 96.75 73 ARG A C 1
ATOM 589 O O . ARG A 1 73 ? -17.213 9.216 19.882 1.00 96.75 73 ARG A O 1
ATOM 596 N N . THR A 1 74 ? -19.157 8.502 20.782 1.00 97.12 74 THR A N 1
ATOM 597 C CA . THR A 1 74 ? -19.957 8.568 19.559 1.00 97.12 74 THR A CA 1
ATOM 598 C C . THR A 1 74 ? -20.552 9.976 19.432 1.00 97.12 74 THR A C 1
ATOM 600 O O . THR A 1 74 ? -20.906 10.600 20.437 1.00 97.12 74 THR A O 1
ATOM 603 N N . ALA A 1 75 ? -20.584 10.507 18.213 1.00 96.56 75 ALA A N 1
ATOM 604 C CA . ALA A 1 75 ? -20.989 11.878 17.891 1.00 96.56 75 ALA A CA 1
ATOM 605 C C . ALA A 1 75 ? -21.920 11.900 16.668 1.00 96.56 75 ALA A C 1
ATOM 607 O O . ALA A 1 75 ? -21.747 12.690 15.739 1.00 96.56 75 ALA A O 1
ATOM 608 N N . GLY A 1 76 ? -22.865 10.964 16.637 1.00 96.06 76 GLY A N 1
ATOM 609 C CA . GLY A 1 76 ? -23.851 10.832 15.576 1.00 96.06 76 GLY A CA 1
ATOM 610 C C . GLY A 1 76 ? -23.751 9.522 14.802 1.00 96.06 76 GLY A C 1
ATOM 611 O O . GLY A 1 76 ? -22.791 8.755 14.924 1.00 96.06 76 GLY A O 1
ATOM 612 N N . LEU A 1 77 ? -24.755 9.278 13.963 1.00 93.56 77 LEU A N 1
ATOM 613 C CA . LEU A 1 77 ? -24.786 8.146 13.038 1.00 93.56 77 LEU A CA 1
ATOM 614 C C . LEU A 1 77 ? -23.882 8.397 11.824 1.00 93.56 77 LEU A C 1
ATOM 616 O O . LEU A 1 77 ? -23.932 9.449 11.183 1.00 93.56 77 LEU A O 1
ATOM 620 N N . SER A 1 78 ? -23.069 7.402 11.485 1.00 90.31 78 SER A N 1
ATOM 621 C CA . SER A 1 78 ? -22.237 7.425 10.286 1.00 90.31 78 SER A CA 1
ATOM 622 C C . SER A 1 78 ? -23.031 6.931 9.078 1.00 90.31 78 SER A C 1
ATOM 624 O O . SER A 1 78 ? -23.711 5.908 9.126 1.00 90.31 78 SER A O 1
ATOM 626 N N . HIS A 1 79 ? -22.888 7.649 7.966 1.00 84.12 79 HIS A N 1
ATOM 627 C CA . HIS A 1 79 ? -23.376 7.226 6.650 1.00 84.12 79 HIS A CA 1
ATOM 628 C C . HIS A 1 79 ? -22.265 6.568 5.815 1.00 84.12 79 HIS A C 1
ATOM 630 O O . HIS A 1 79 ? -22.518 6.034 4.735 1.00 84.12 79 HIS A O 1
ATOM 636 N N . SER A 1 80 ? -21.031 6.594 6.321 1.00 74.12 80 SER A N 1
ATOM 637 C CA . SER A 1 80 ? -19.852 6.043 5.668 1.00 74.12 80 SER A CA 1
ATOM 638 C C . SER A 1 80 ? -19.671 4.591 6.084 1.00 74.12 80 SER A C 1
ATOM 640 O O . SER A 1 80 ? -19.590 4.287 7.272 1.00 74.12 80 SER A O 1
ATOM 642 N N . LYS A 1 81 ? -19.558 3.691 5.106 1.00 72.62 81 LYS A N 1
ATOM 643 C CA . LYS A 1 81 ? -19.136 2.311 5.357 1.00 72.62 81 LYS A CA 1
ATOM 644 C C . LYS A 1 81 ? -17.625 2.221 5.267 1.00 72.62 81 LYS A C 1
ATOM 646 O O . LYS A 1 81 ? -17.034 2.711 4.303 1.00 72.62 81 LYS A O 1
ATOM 651 N N . ILE A 1 82 ? -17.007 1.541 6.229 1.00 72.56 82 ILE A N 1
ATOM 652 C CA . ILE A 1 82 ? -15.591 1.195 6.105 1.00 72.56 82 ILE A CA 1
ATOM 653 C C . ILE A 1 82 ? -15.463 0.199 4.969 1.00 72.56 82 ILE A C 1
ATOM 655 O O . ILE A 1 82 ? -15.938 -0.938 5.046 1.00 72.56 82 ILE A O 1
ATOM 659 N N . GLN A 1 83 ? -14.785 0.617 3.909 1.00 71.25 83 GLN A N 1
ATOM 660 C CA . GLN A 1 83 ? -14.472 -0.299 2.837 1.00 71.25 83 GLN A CA 1
ATOM 661 C C . GLN A 1 83 ? -13.339 -1.216 3.285 1.00 71.25 83 GLN A C 1
ATOM 663 O O . GLN A 1 83 ? -12.192 -0.798 3.476 1.00 71.25 83 GLN A O 1
ATOM 668 N N . GLY A 1 84 ? -13.680 -2.491 3.469 1.00 76.38 84 GLY A N 1
ATOM 669 C CA . GLY A 1 84 ? -12.690 -3.535 3.662 1.00 76.38 84 GLY A CA 1
ATOM 670 C C . GLY A 1 84 ? -11.708 -3.560 2.492 1.00 76.38 84 GLY A C 1
ATOM 671 O O . GLY A 1 84 ? -12.072 -3.319 1.346 1.00 76.38 84 GLY A O 1
ATOM 672 N N . ARG A 1 85 ? -10.453 -3.884 2.799 1.00 86.12 85 ARG A N 1
ATOM 673 C CA . ARG A 1 85 ? -9.384 -4.080 1.811 1.00 86.12 85 ARG A CA 1
ATOM 674 C C . ARG A 1 85 ? -8.859 -5.516 1.918 1.00 86.12 85 ARG A C 1
ATOM 676 O O . ARG A 1 85 ? -7.697 -5.712 2.287 1.00 86.12 85 ARG A O 1
ATOM 683 N N . PRO A 1 86 ? -9.733 -6.539 1.792 1.00 90.12 86 PRO A N 1
ATOM 684 C CA . PRO A 1 86 ? -9.308 -7.921 1.943 1.00 90.12 86 PRO A CA 1
ATOM 685 C C . PRO A 1 86 ? -8.320 -8.271 0.832 1.00 90.12 86 PRO A C 1
ATOM 687 O O . PRO A 1 86 ? -8.389 -7.722 -0.254 1.00 90.12 86 PRO A O 1
ATOM 690 N N . ILE A 1 87 ? -7.430 -9.224 1.081 1.00 93.81 87 ILE A N 1
ATOM 691 C CA . ILE A 1 87 ? -6.620 -9.845 0.028 1.00 93.81 87 ILE A CA 1
ATOM 692 C C . ILE A 1 87 ? -6.854 -11.338 0.152 1.00 93.81 87 ILE A C 1
ATOM 694 O O . ILE A 1 87 ? -6.599 -11.902 1.225 1.00 93.81 87 ILE A O 1
ATOM 698 N N . ARG A 1 88 ? -7.352 -11.970 -0.913 1.00 95.44 88 ARG A N 1
ATOM 699 C CA . ARG A 1 88 ? -7.688 -13.398 -0.901 1.00 95.44 88 ARG A CA 1
ATOM 700 C C . ARG A 1 88 ? -6.500 -14.279 -0.523 1.00 95.44 88 ARG A C 1
ATOM 702 O O . ARG A 1 88 ? -5.385 -14.096 -1.006 1.00 95.44 88 ARG A O 1
ATOM 709 N N . GLY A 1 89 ? -6.767 -15.298 0.294 1.00 95.56 89 GLY A N 1
ATOM 710 C CA . GLY A 1 89 ? -5.744 -16.233 0.770 1.00 95.56 89 GLY A CA 1
ATOM 711 C C . GLY A 1 89 ? -5.000 -16.953 -0.360 1.00 95.56 89 GLY A C 1
ATOM 712 O O . GLY A 1 89 ? -3.778 -17.036 -0.318 1.00 95.56 89 GLY A O 1
ATOM 713 N N . ASN A 1 90 ? -5.703 -17.387 -1.412 1.00 96.44 90 ASN A N 1
ATOM 714 C CA . ASN A 1 90 ? -5.074 -18.068 -2.551 1.00 96.44 90 ASN A CA 1
ATOM 715 C C . ASN A 1 90 ? -4.127 -17.153 -3.349 1.00 96.44 90 ASN A C 1
ATOM 717 O O . ASN A 1 90 ? -3.092 -17.619 -3.817 1.00 96.44 90 ASN A O 1
ATOM 721 N N . ILE A 1 91 ? -4.441 -15.856 -3.460 1.00 97.44 91 ILE A N 1
ATOM 722 C CA . ILE A 1 91 ? -3.554 -14.865 -4.088 1.00 97.44 91 ILE A CA 1
ATOM 723 C C . ILE A 1 91 ? -2.280 -14.702 -3.260 1.00 97.44 91 ILE A C 1
ATOM 725 O O . ILE A 1 91 ? -1.180 -14.706 -3.810 1.00 97.44 91 ILE A O 1
ATOM 729 N N . ARG A 1 92 ? -2.420 -14.631 -1.928 1.00 96.25 92 ARG A N 1
ATOM 730 C CA . ARG A 1 92 ? -1.270 -14.546 -1.022 1.00 96.25 92 ARG A CA 1
ATOM 731 C C . ARG A 1 92 ? -0.323 -15.734 -1.200 1.00 96.25 92 ARG A C 1
ATOM 733 O O . ARG A 1 92 ? 0.881 -15.539 -1.339 1.00 96.25 92 ARG A O 1
ATOM 740 N N . SER A 1 93 ? -0.870 -16.949 -1.228 1.00 96.56 93 SER A N 1
ATOM 741 C CA . SER A 1 93 ? -0.089 -18.173 -1.429 1.00 96.56 93 SER A CA 1
ATOM 742 C C . SER A 1 93 ? 0.610 -18.202 -2.789 1.00 96.56 93 SER A C 1
ATOM 744 O O . SER A 1 93 ? 1.796 -18.517 -2.848 1.00 96.56 93 SER A O 1
ATOM 746 N N . ALA A 1 94 ? -0.089 -17.833 -3.868 1.00 97.25 94 ALA A N 1
ATOM 747 C CA . ALA A 1 94 ? 0.485 -17.803 -5.213 1.00 97.25 94 ALA A CA 1
ATOM 748 C C . ALA A 1 94 ? 1.651 -16.805 -5.327 1.00 97.25 94 ALA A C 1
ATOM 750 O O . ALA A 1 94 ? 2.695 -17.136 -5.888 1.00 97.25 94 ALA A O 1
ATOM 751 N N . LEU A 1 95 ? 1.505 -15.608 -4.747 1.00 97.12 95 LEU A N 1
ATOM 752 C CA . LEU A 1 95 ? 2.551 -14.583 -4.769 1.00 97.12 95 LEU A CA 1
ATOM 753 C C . LEU A 1 95 ? 3.784 -14.983 -3.969 1.00 97.12 95 LEU A C 1
ATOM 755 O O . LEU A 1 95 ? 4.889 -14.791 -4.454 1.00 97.12 95 LEU A O 1
ATOM 759 N N . LEU A 1 96 ? 3.624 -15.574 -2.783 1.00 96.56 96 LEU A N 1
ATOM 760 C CA . LEU A 1 96 ? 4.776 -16.018 -1.988 1.00 96.56 96 LEU A CA 1
ATOM 761 C C . LEU A 1 96 ? 5.501 -17.211 -2.615 1.00 96.56 96 LEU A C 1
ATOM 763 O O . LEU A 1 96 ? 6.710 -17.334 -2.447 1.00 96.56 96 LEU A O 1
ATOM 767 N N . ALA A 1 97 ? 4.786 -18.067 -3.350 1.00 96.62 97 ALA A N 1
ATOM 768 C CA . ALA A 1 97 ? 5.404 -19.145 -4.117 1.00 96.62 97 ALA A CA 1
ATOM 769 C C . ALA A 1 97 ? 6.221 -18.607 -5.305 1.00 96.62 97 ALA A C 1
ATOM 771 O O . ALA A 1 97 ? 7.308 -19.111 -5.577 1.00 96.62 97 ALA A O 1
ATOM 772 N N . ARG A 1 98 ? 5.716 -17.573 -5.996 1.00 96.19 98 ARG A N 1
ATOM 773 C CA . ARG A 1 98 ? 6.401 -16.927 -7.131 1.00 96.19 98 ARG A CA 1
ATOM 774 C C . ARG A 1 98 ? 7.552 -16.022 -6.688 1.00 96.19 98 ARG A C 1
ATOM 776 O O . ARG A 1 98 ? 8.582 -15.958 -7.348 1.00 96.19 98 ARG A O 1
ATOM 783 N N . THR A 1 99 ? 7.361 -15.319 -5.580 1.00 96.69 99 THR A N 1
ATOM 784 C CA . THR A 1 99 ? 8.207 -14.218 -5.123 1.00 96.69 99 THR A CA 1
ATOM 785 C C . THR A 1 99 ? 8.446 -14.365 -3.612 1.00 96.69 99 THR A C 1
ATOM 787 O O . THR A 1 99 ? 7.785 -13.709 -2.803 1.00 96.69 99 THR A O 1
ATOM 790 N N . PRO A 1 100 ? 9.387 -15.235 -3.195 1.00 96.62 100 PRO A N 1
ATOM 791 C CA . PRO A 1 100 ? 9.627 -15.562 -1.785 1.00 96.62 100 PRO A CA 1
ATOM 792 C C . PRO A 1 100 ? 10.471 -14.510 -1.037 1.00 96.62 100 PRO A C 1
ATOM 794 O O . PRO A 1 100 ? 11.022 -14.787 0.030 1.00 96.62 100 PRO A O 1
ATOM 797 N N . ASN A 1 101 ? 10.602 -13.301 -1.583 1.00 98.06 101 ASN A N 1
ATOM 798 C CA . ASN A 1 101 ? 11.391 -12.206 -1.030 1.00 98.06 101 ASN A CA 1
ATOM 799 C C . ASN A 1 101 ? 10.767 -10.848 -1.368 1.00 98.06 101 ASN A C 1
ATOM 801 O O . ASN A 1 101 ? 9.985 -10.711 -2.302 1.00 98.06 101 ASN A O 1
ATOM 805 N N . CYS A 1 102 ? 11.154 -9.813 -0.629 1.00 98.44 102 CYS A N 1
ATOM 806 C CA . CYS A 1 102 ? 10.789 -8.438 -0.939 1.00 98.44 102 CYS A CA 1
ATOM 807 C C . CYS A 1 102 ? 11.334 -8.056 -2.321 1.00 98.44 102 CYS A C 1
ATOM 809 O O . CYS A 1 102 ? 12.544 -8.156 -2.548 1.00 98.44 102 CYS A O 1
ATOM 811 N N . LEU A 1 103 ? 10.464 -7.574 -3.211 1.00 98.06 103 LEU A N 1
ATOM 812 C CA . LEU A 1 103 ? 10.844 -7.132 -4.559 1.00 98.06 103 LEU A CA 1
ATOM 813 C C . LEU A 1 103 ? 11.780 -5.916 -4.554 1.00 98.06 103 LEU A C 1
ATOM 815 O O . LEU A 1 103 ? 12.539 -5.716 -5.497 1.00 98.06 103 LEU A O 1
ATOM 819 N N . HIS A 1 104 ? 11.745 -5.105 -3.493 1.00 97.31 104 HIS A N 1
ATOM 820 C CA . HIS A 1 104 ? 12.599 -3.926 -3.369 1.00 97.31 104 HIS A CA 1
ATOM 821 C C . HIS A 1 104 ? 13.988 -4.245 -2.799 1.00 97.31 104 HIS A C 1
ATOM 823 O O . HIS A 1 104 ? 14.997 -3.867 -3.386 1.00 97.31 104 HIS A O 1
ATOM 829 N N . CYS A 1 105 ? 14.052 -4.910 -1.638 1.00 96.81 105 CYS A N 1
ATOM 830 C CA . CYS A 1 105 ? 15.305 -5.075 -0.886 1.00 96.81 105 CYS A CA 1
ATOM 831 C C . CYS A 1 105 ? 15.804 -6.521 -0.766 1.00 96.81 105 CYS A C 1
ATOM 833 O O . CYS A 1 105 ? 16.834 -6.750 -0.139 1.00 96.81 105 CYS A O 1
ATOM 835 N N . GLY A 1 106 ? 15.079 -7.505 -1.303 1.00 97.50 106 GLY A N 1
ATOM 836 C CA . GLY A 1 106 ? 15.507 -8.907 -1.313 1.00 97.50 106 GLY A CA 1
ATOM 837 C C . GLY A 1 106 ? 15.412 -9.651 0.025 1.00 97.50 106 GLY A C 1
ATOM 838 O O . GLY A 1 106 ? 15.699 -10.843 0.065 1.00 97.50 106 GLY A O 1
ATOM 839 N N . THR A 1 107 ? 14.991 -9.011 1.124 1.00 97.81 107 THR A N 1
ATOM 840 C CA . THR A 1 107 ? 14.791 -9.726 2.399 1.00 97.81 107 THR A CA 1
ATOM 841 C C . THR A 1 107 ? 13.694 -10.784 2.278 1.00 97.81 107 THR A C 1
ATOM 843 O O . THR A 1 107 ? 12.692 -10.565 1.602 1.00 97.81 107 THR A O 1
ATOM 846 N N . THR A 1 108 ? 13.848 -11.903 2.980 1.00 97.56 108 THR A N 1
ATOM 847 C CA . THR A 1 108 ? 12.835 -12.967 3.118 1.00 97.56 108 THR A CA 1
ATOM 848 C C . THR A 1 108 ? 12.060 -12.868 4.436 1.00 97.56 108 THR A C 1
ATOM 850 O O . THR A 1 108 ? 11.172 -13.670 4.716 1.00 97.56 108 THR A O 1
ATOM 853 N N . LYS A 1 109 ? 12.401 -11.884 5.276 1.00 96.06 109 LYS A N 1
ATOM 854 C CA . LYS A 1 109 ? 11.772 -11.640 6.578 1.00 96.06 109 LYS A CA 1
ATOM 855 C C . LYS A 1 109 ? 10.683 -10.580 6.454 1.00 96.06 109 LYS A C 1
ATOM 857 O O . LYS A 1 109 ? 10.754 -9.729 5.572 1.00 96.06 109 LYS A O 1
ATOM 862 N N . THR A 1 110 ? 9.703 -10.655 7.359 1.00 96.25 110 THR A N 1
ATOM 863 C CA . THR A 1 110 ? 8.625 -9.658 7.520 1.00 96.25 110 THR A CA 1
ATOM 864 C C . THR A 1 110 ? 7.878 -9.334 6.222 1.00 96.25 110 THR A C 1
ATOM 866 O O . THR A 1 110 ? 7.450 -8.201 6.003 1.00 96.25 110 THR A O 1
ATOM 869 N N . LEU A 1 111 ? 7.722 -10.339 5.351 1.00 97.75 111 LEU A N 1
ATOM 870 C CA . LEU A 1 111 ? 7.032 -10.182 4.078 1.00 97.75 111 LEU A CA 1
ATOM 871 C C . LEU A 1 111 ? 5.561 -9.829 4.290 1.00 97.75 111 LEU A C 1
ATOM 873 O O . LEU A 1 111 ? 4.850 -10.438 5.092 1.00 97.75 111 LEU A O 1
ATOM 877 N N . VAL A 1 112 ? 5.111 -8.857 3.513 1.00 96.44 112 VAL A N 1
ATOM 878 C CA . VAL A 1 112 ? 3.739 -8.396 3.408 1.00 96.44 112 VAL A CA 1
ATOM 879 C C . VAL A 1 112 ? 3.333 -8.404 1.941 1.00 96.44 112 VAL A C 1
ATOM 881 O O . VAL A 1 112 ? 4.142 -8.200 1.036 1.00 96.44 112 VAL A O 1
ATOM 884 N N . ILE A 1 113 ? 2.054 -8.668 1.720 1.00 96.88 113 ILE A N 1
ATOM 885 C CA . ILE A 1 113 ? 1.437 -8.636 0.400 1.00 96.88 113 ILE A CA 1
ATOM 886 C C . ILE A 1 113 ? 0.437 -7.509 0.450 1.00 96.88 113 ILE A C 1
ATOM 888 O O . ILE A 1 113 ? -0.433 -7.511 1.328 1.00 96.88 113 ILE A O 1
ATOM 892 N N . ASP A 1 114 ? 0.596 -6.564 -0.463 1.00 94.44 114 ASP A N 1
ATOM 893 C CA . ASP A 1 114 ? -0.228 -5.369 -0.510 1.00 94.44 114 ASP A CA 1
ATOM 894 C C . ASP A 1 114 ? -0.543 -4.970 -1.950 1.00 94.44 114 ASP A C 1
ATOM 896 O O . ASP A 1 114 ? 0.023 -5.499 -2.910 1.00 94.44 114 ASP A O 1
ATOM 900 N N . HIS A 1 115 ? -1.484 -4.048 -2.078 1.00 94.88 115 HIS A N 1
ATOM 901 C CA . HIS A 1 115 ? -1.991 -3.523 -3.329 1.00 94.88 115 HIS A CA 1
ATOM 902 C C . HIS A 1 115 ? -0.873 -2.801 -4.081 1.00 94.88 115 HIS A C 1
ATOM 904 O O . HIS A 1 115 ? -0.083 -2.051 -3.502 1.00 94.88 115 HIS A O 1
ATOM 910 N N . LYS A 1 116 ? -0.812 -3.002 -5.395 1.00 95.94 116 LYS A N 1
ATOM 911 C CA . LYS A 1 116 ? 0.030 -2.196 -6.287 1.00 95.94 116 LYS A CA 1
ATOM 912 C C . LYS A 1 116 ? -0.446 -0.748 -6.338 1.00 95.94 116 LYS A C 1
ATOM 914 O O . LYS A 1 116 ? 0.342 0.186 -6.226 1.00 95.94 116 LYS A O 1
ATOM 919 N N . ASN A 1 117 ? -1.760 -0.572 -6.436 1.00 94.12 117 ASN A N 1
ATOM 920 C CA . ASN A 1 117 ? -2.397 0.732 -6.394 1.00 94.12 117 ASN A CA 1
ATOM 921 C C . ASN A 1 117 ? -2.725 1.158 -4.949 1.00 94.12 117 ASN A C 1
ATOM 923 O O . ASN A 1 117 ? -3.734 0.736 -4.385 1.00 94.12 117 ASN A O 1
ATOM 927 N N . ASP A 1 118 ? -1.900 2.040 -4.385 1.00 88.31 118 ASP A N 1
ATOM 928 C CA . ASP A 1 118 ? -2.066 2.580 -3.024 1.00 88.31 118 ASP A CA 1
ATOM 929 C C . ASP A 1 118 ? -3.216 3.581 -2.853 1.00 88.31 118 ASP A C 1
ATOM 931 O O . ASP A 1 118 ? -3.505 3.988 -1.731 1.00 88.31 118 ASP A O 1
ATOM 935 N N . MET A 1 119 ? -3.879 3.997 -3.935 1.00 91.94 119 MET A N 1
ATOM 936 C CA . MET A 1 119 ? -4.963 4.985 -3.860 1.00 91.94 119 MET A CA 1
ATOM 937 C C . MET A 1 119 ? -6.296 4.363 -3.435 1.00 91.94 119 MET A C 1
ATOM 939 O O . MET A 1 119 ? -7.209 5.083 -3.045 1.00 91.94 119 MET A O 1
ATOM 943 N N . TYR A 1 120 ? -6.426 3.031 -3.504 1.00 90.50 120 TYR A N 1
ATOM 944 C CA . TYR A 1 120 ? -7.670 2.313 -3.195 1.00 90.50 120 TYR A CA 1
ATOM 945 C C . TYR A 1 120 ? -8.896 2.853 -3.963 1.00 90.50 120 TYR A C 1
ATOM 947 O O . TYR A 1 120 ? -10.014 2.813 -3.459 1.00 90.50 120 TYR A O 1
ATOM 955 N N . ASN A 1 121 ? -8.687 3.352 -5.183 1.00 93.06 121 ASN A N 1
ATOM 956 C CA . ASN A 1 121 ? -9.727 3.893 -6.063 1.00 93.06 121 ASN A CA 1
ATOM 957 C C . ASN A 1 121 ? -10.231 2.874 -7.108 1.00 93.06 121 ASN A C 1
ATOM 959 O O . ASN A 1 121 ? -11.185 3.153 -7.828 1.00 93.06 121 ASN A O 1
ATOM 963 N N . ASP A 1 122 ? -9.634 1.676 -7.178 1.00 94.12 122 ASP A N 1
ATOM 964 C CA . ASP A 1 122 ? -10.120 0.568 -8.009 1.00 94.12 122 ASP A CA 1
ATOM 965 C C . ASP A 1 122 ? -11.005 -0.386 -7.185 1.00 94.12 122 ASP A C 1
ATOM 967 O O . ASP A 1 122 ? -10.522 -1.285 -6.488 1.00 94.12 122 ASP A O 1
ATOM 971 N N . MET A 1 123 ? -12.325 -0.212 -7.299 1.00 91.81 123 MET A N 1
ATOM 972 C CA . MET A 1 123 ? -13.334 -1.019 -6.598 1.00 91.81 123 MET A CA 1
ATOM 973 C C . MET A 1 123 ? -13.229 -2.520 -6.894 1.00 91.81 123 MET A C 1
ATOM 975 O O . MET A 1 123 ? -13.584 -3.338 -6.041 1.00 91.81 123 MET A O 1
ATOM 979 N N . ARG A 1 124 ? -12.717 -2.894 -8.072 1.00 94.38 124 ARG A N 1
ATOM 980 C CA . ARG A 1 124 ? -12.506 -4.292 -8.457 1.00 94.38 124 ARG A CA 1
ATOM 981 C C . ARG A 1 124 ? -11.412 -4.938 -7.606 1.00 94.38 124 ARG A C 1
ATOM 983 O O . ARG A 1 124 ? -11.534 -6.103 -7.240 1.00 94.38 124 ARG A O 1
ATOM 990 N N . VAL A 1 125 ? -10.360 -4.204 -7.247 1.00 94.44 125 VAL A N 1
ATOM 991 C CA . VAL A 1 125 ? -9.301 -4.751 -6.380 1.00 94.44 125 VAL A CA 1
ATOM 992 C C . VAL A 1 125 ? -9.781 -4.860 -4.937 1.00 94.44 125 VAL A C 1
ATOM 994 O O . VAL A 1 125 ? -9.385 -5.772 -4.219 1.00 94.44 125 VAL A O 1
ATOM 997 N N . LEU A 1 126 ? -10.674 -3.972 -4.500 1.00 91.56 126 LEU A N 1
ATOM 998 C CA . LEU A 1 126 ? -11.197 -3.988 -3.130 1.00 91.56 126 LEU A CA 1
ATOM 999 C C . LEU A 1 126 ? -12.226 -5.099 -2.885 1.00 91.56 126 LEU A C 1
ATOM 1001 O O . LEU A 1 126 ? -12.484 -5.460 -1.736 1.00 91.56 126 LEU A O 1
ATOM 1005 N N . ASN A 1 127 ? -12.791 -5.667 -3.949 1.00 91.12 127 ASN A N 1
ATOM 1006 C CA . ASN A 1 127 ? -13.687 -6.808 -3.872 1.00 91.12 127 ASN A CA 1
ATOM 1007 C C . ASN A 1 127 ? -12.916 -8.118 -4.084 1.00 91.12 127 ASN A C 1
ATOM 1009 O O . ASN A 1 127 ? -12.388 -8.370 -5.164 1.00 91.12 127 ASN A O 1
ATOM 1013 N N . ALA A 1 128 ? -12.918 -8.982 -3.065 1.00 92.56 128 ALA A N 1
ATOM 1014 C CA . ALA A 1 128 ? -12.280 -10.294 -3.108 1.00 92.56 128 ALA A CA 1
ATOM 1015 C C . ALA A 1 128 ? -12.646 -11.095 -4.373 1.00 92.56 128 ALA A C 1
ATOM 1017 O O . ALA A 1 128 ? -11.770 -11.690 -4.999 1.00 92.56 128 ALA A O 1
ATOM 1018 N N . ASP A 1 129 ? -13.903 -11.070 -4.806 1.00 92.75 129 ASP A N 1
ATOM 1019 C CA . ASP A 1 129 ? -14.371 -11.902 -5.919 1.00 92.75 129 ASP A CA 1
ATOM 1020 C C . ASP A 1 129 ? -13.764 -11.503 -7.270 1.00 92.75 129 ASP A C 1
ATOM 1022 O O . ASP A 1 129 ? -13.654 -12.334 -8.171 1.00 92.75 129 ASP A O 1
ATOM 1026 N N . THR A 1 130 ? -13.305 -10.256 -7.398 1.00 95.50 130 THR A N 1
ATOM 1027 C CA . THR A 1 130 ? -12.798 -9.682 -8.652 1.00 95.50 130 THR A CA 1
ATOM 1028 C C . THR A 1 130 ? -11.289 -9.413 -8.652 1.00 95.50 130 THR A C 1
ATOM 1030 O O . THR A 1 130 ? -10.741 -8.891 -9.628 1.00 95.50 130 THR A O 1
ATOM 1033 N N . GLN A 1 131 ? -10.606 -9.783 -7.568 1.00 96.75 131 GLN A N 1
ATOM 1034 C CA . GLN A 1 131 ? -9.154 -9.689 -7.436 1.00 96.75 131 GLN A CA 1
ATOM 1035 C C . GLN A 1 131 ? -8.416 -10.666 -8.355 1.00 96.75 131 GLN A C 1
ATOM 1037 O O . GLN A 1 131 ? -8.807 -11.824 -8.515 1.00 96.75 131 GLN A O 1
ATOM 1042 N N . SER A 1 132 ? -7.273 -10.216 -8.859 1.00 96.50 132 SER A N 1
ATOM 1043 C CA . SER A 1 132 ? -6.283 -11.002 -9.587 1.00 96.50 132 SER A CA 1
ATOM 1044 C C . SER A 1 132 ? -4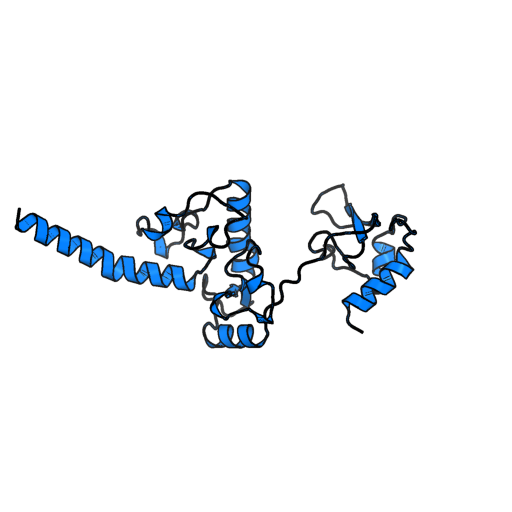.932 -10.962 -8.867 1.00 96.50 132 SER A C 1
ATOM 1046 O O . SER A 1 132 ? -4.679 -10.099 -8.028 1.00 96.50 132 SER A O 1
ATOM 1048 N N . VAL A 1 133 ? -4.043 -11.904 -9.187 1.00 96.75 133 VAL A N 1
ATOM 1049 C CA . VAL A 1 133 ? -2.685 -11.939 -8.616 1.00 96.75 133 VAL A CA 1
ATOM 1050 C C . VAL A 1 133 ? -1.897 -10.672 -8.958 1.00 96.75 133 VAL A C 1
ATOM 1052 O O . VAL A 1 133 ? -1.140 -10.179 -8.126 1.00 96.75 133 VAL A O 1
ATOM 1055 N N . ASP A 1 134 ? -2.124 -10.113 -10.145 1.00 95.88 134 ASP A N 1
ATOM 1056 C CA . ASP A 1 134 ? -1.380 -8.963 -10.652 1.00 95.88 134 ASP A CA 1
ATOM 1057 C C . ASP A 1 134 ? -1.763 -7.639 -9.988 1.00 95.88 134 ASP A C 1
ATOM 1059 O O . ASP A 1 134 ? -1.073 -6.645 -10.199 1.00 95.88 134 ASP A O 1
ATOM 1063 N N . ASP A 1 135 ? -2.796 -7.621 -9.145 1.00 96.88 135 ASP A N 1
ATOM 1064 C CA . ASP A 1 135 ? -3.197 -6.440 -8.373 1.00 96.88 135 ASP A CA 1
ATOM 1065 C C . ASP A 1 135 ? -2.305 -6.179 -7.154 1.00 96.88 135 ASP A C 1
ATOM 1067 O O . ASP A 1 135 ? -2.383 -5.114 -6.531 1.00 96.88 135 ASP A O 1
ATOM 1071 N N . PHE A 1 136 ? -1.462 -7.149 -6.798 1.00 97.81 136 PHE A N 1
ATOM 1072 C CA . PHE A 1 136 ? -0.697 -7.150 -5.559 1.00 97.81 136 PHE A CA 1
ATOM 1073 C C . PHE A 1 136 ? 0.783 -7.425 -5.805 1.00 97.81 136 PHE A C 1
ATOM 1075 O O . PHE A 1 136 ? 1.182 -7.979 -6.827 1.00 97.81 136 PHE A O 1
ATOM 1082 N N . GLN A 1 137 ? 1.609 -7.047 -4.838 1.00 97.69 137 GLN A N 1
ATOM 1083 C CA . GLN A 1 137 ? 3.052 -7.265 -4.874 1.00 97.69 137 GLN A CA 1
ATOM 1084 C C . GLN A 1 137 ? 3.586 -7.684 -3.501 1.00 97.69 137 GLN A C 1
ATOM 1086 O O . GLN A 1 137 ? 2.954 -7.428 -2.472 1.00 97.69 137 GLN A O 1
ATOM 1091 N N . VAL A 1 138 ? 4.758 -8.327 -3.492 1.00 98.31 138 VAL A N 1
ATOM 1092 C CA . VAL A 1 138 ? 5.440 -8.783 -2.272 1.00 98.31 138 VAL A CA 1
ATOM 1093 C C . VAL A 1 138 ? 6.536 -7.794 -1.882 1.00 98.31 138 VAL A C 1
ATOM 1095 O O . VAL A 1 138 ? 7.507 -7.590 -2.613 1.00 98.31 138 VAL A O 1
ATOM 1098 N N . LEU A 1 139 ? 6.411 -7.211 -0.694 1.00 98.44 139 LEU A N 1
ATOM 1099 C CA . LEU A 1 139 ? 7.405 -6.326 -0.082 1.00 98.44 139 LEU A CA 1
ATOM 1100 C C . LEU A 1 139 ? 7.661 -6.771 1.363 1.00 98.44 139 LEU A C 1
ATOM 1102 O O . LEU A 1 139 ? 6.925 -7.593 1.890 1.00 98.44 139 LEU A O 1
ATOM 1106 N N . CYS A 1 140 ? 8.686 -6.252 2.036 1.00 98.31 140 CYS A N 1
ATOM 1107 C CA . CYS A 1 140 ? 8.747 -6.349 3.497 1.00 98.31 140 CYS A CA 1
ATOM 1108 C C . CYS A 1 140 ? 8.022 -5.172 4.152 1.00 98.31 140 CYS A C 1
ATOM 1110 O O . CYS A 1 140 ? 7.830 -4.130 3.520 1.00 98.31 140 CYS A O 1
ATOM 1112 N N . ASP A 1 141 ? 7.659 -5.331 5.422 1.00 96.81 141 ASP A N 1
ATOM 1113 C CA . ASP A 1 141 ? 7.032 -4.302 6.257 1.00 96.81 141 ASP A CA 1
ATOM 1114 C C . ASP A 1 141 ? 7.690 -2.921 6.123 1.00 96.81 141 ASP A C 1
ATOM 1116 O O . ASP A 1 141 ? 6.996 -1.951 5.837 1.00 96.81 141 ASP A O 1
ATOM 1120 N N . LYS A 1 142 ? 9.019 -2.837 6.222 1.00 96.56 142 LYS A N 1
ATOM 1121 C CA . LYS A 1 142 ? 9.776 -1.587 6.072 1.00 96.56 142 LYS A CA 1
ATOM 1122 C C . LYS A 1 142 ? 9.612 -0.969 4.682 1.00 96.56 142 LYS A C 1
ATOM 1124 O O . LYS A 1 142 ? 9.437 0.237 4.543 1.00 96.56 142 LYS A O 1
ATOM 1129 N N . CYS A 1 143 ? 9.674 -1.777 3.624 1.00 97.69 143 CYS A N 1
ATOM 1130 C CA . CYS A 1 143 ? 9.551 -1.253 2.261 1.00 97.69 143 CYS A CA 1
ATOM 1131 C C . CYS A 1 143 ? 8.121 -0.802 1.956 1.00 97.69 143 CYS A C 1
ATOM 1133 O O . CYS A 1 143 ? 7.941 0.222 1.308 1.00 97.69 143 CYS A O 1
ATOM 1135 N N . ASN A 1 144 ? 7.118 -1.537 2.439 1.00 97.19 144 ASN A N 1
ATOM 1136 C CA . ASN A 1 144 ? 5.715 -1.208 2.211 1.00 97.19 144 ASN A CA 1
ATOM 1137 C C . ASN A 1 144 ? 5.248 -0.028 3.076 1.00 97.19 144 ASN A C 1
ATOM 1139 O O . ASN A 1 144 ? 4.755 0.971 2.559 1.00 97.19 144 ASN A O 1
ATOM 1143 N N . ASN A 1 145 ? 5.421 -0.139 4.394 1.00 93.25 145 ASN A N 1
ATOM 1144 C CA . ASN A 1 145 ? 4.829 0.784 5.362 1.00 93.25 145 ASN A CA 1
ATOM 1145 C C . ASN A 1 145 ? 5.637 2.069 5.533 1.00 93.25 145 ASN A C 1
ATOM 1147 O O . ASN A 1 145 ? 5.049 3.084 5.893 1.00 93.25 145 ASN A O 1
ATOM 1151 N N . ASP A 1 146 ? 6.948 2.036 5.268 1.00 94.69 146 ASP A N 1
ATOM 1152 C CA . ASP A 1 146 ? 7.778 3.234 5.355 1.00 94.69 146 ASP A CA 1
ATOM 1153 C C . ASP A 1 146 ? 8.040 3.785 3.954 1.00 94.69 146 ASP A C 1
ATOM 1155 O O . ASP A 1 146 ? 7.585 4.872 3.625 1.00 94.69 146 ASP A O 1
ATOM 1159 N N . LEU A 1 147 ? 8.757 3.057 3.093 1.00 95.94 147 LEU A N 1
ATOM 1160 C CA . LEU A 1 147 ? 9.270 3.641 1.844 1.00 95.94 147 LEU A CA 1
ATOM 1161 C C . LEU A 1 147 ? 8.170 3.930 0.812 1.00 95.94 147 LEU A C 1
ATOM 1163 O O . LEU A 1 147 ? 8.055 5.062 0.338 1.00 95.94 147 LEU A O 1
ATOM 1167 N N . LYS A 1 148 ? 7.355 2.924 0.483 1.00 96.19 148 LYS A N 1
ATOM 1168 C CA . LYS A 1 148 ? 6.240 3.041 -0.467 1.00 96.19 148 LYS A CA 1
ATOM 1169 C C . LYS A 1 148 ? 5.165 3.994 0.046 1.00 96.19 148 LYS A C 1
ATOM 1171 O O . LYS A 1 148 ? 4.753 4.891 -0.687 1.00 96.19 148 LYS A O 1
ATOM 1176 N N . HIS A 1 149 ? 4.775 3.861 1.315 1.00 94.44 149 HIS A N 1
ATOM 1177 C CA . HIS A 1 149 ? 3.821 4.775 1.941 1.00 94.44 149 HIS A CA 1
ATOM 1178 C C . HIS A 1 149 ? 4.323 6.227 1.951 1.00 94.44 149 HIS A C 1
ATOM 1180 O O . HIS A 1 149 ? 3.603 7.107 1.497 1.00 94.44 149 HIS A O 1
ATOM 1186 N N . ASN A 1 150 ? 5.568 6.493 2.367 1.00 94.00 150 ASN A N 1
ATOM 1187 C CA . ASN A 1 150 ? 6.114 7.856 2.355 1.00 94.00 150 ASN A CA 1
ATOM 1188 C C . ASN A 1 150 ? 6.174 8.444 0.938 1.00 94.00 150 ASN A C 1
ATOM 1190 O O . ASN A 1 150 ? 5.942 9.640 0.765 1.00 94.00 150 ASN A O 1
ATOM 1194 N N . ALA A 1 151 ? 6.473 7.624 -0.076 1.00 94.88 151 ALA A N 1
ATOM 1195 C CA . ALA A 1 151 ? 6.419 8.063 -1.467 1.00 94.88 151 ALA A CA 1
ATOM 1196 C C . ALA A 1 151 ? 4.989 8.455 -1.874 1.00 94.88 151 ALA A C 1
ATOM 1198 O O . ALA A 1 151 ? 4.798 9.534 -2.425 1.00 94.88 151 ALA A O 1
ATOM 1199 N N . HIS A 1 152 ? 3.989 7.634 -1.538 1.00 95.19 152 HIS A N 1
ATOM 1200 C CA . HIS A 1 152 ? 2.578 7.942 -1.789 1.00 95.19 152 HIS A CA 1
ATOM 1201 C C . HIS A 1 152 ? 2.108 9.216 -1.075 1.00 95.19 152 HIS A C 1
ATOM 1203 O O . HIS A 1 152 ? 1.509 10.075 -1.715 1.00 95.19 152 HIS A O 1
ATOM 1209 N N . GLU A 1 153 ? 2.411 9.375 0.215 1.00 94.56 153 GLU A N 1
ATOM 1210 C CA . GLU A 1 153 ? 2.036 10.576 0.976 1.00 94.56 153 GLU A CA 1
ATOM 1211 C C . GLU A 1 153 ? 2.673 11.838 0.390 1.00 94.56 153 GLU A C 1
ATOM 1213 O O . GLU A 1 153 ? 2.040 12.895 0.331 1.00 94.56 153 GLU A O 1
ATOM 1218 N N . LYS A 1 154 ? 3.918 11.730 -0.088 1.00 94.50 154 LYS A N 1
ATOM 1219 C CA . LYS A 1 154 ? 4.594 12.835 -0.762 1.00 94.50 154 LYS A CA 1
ATOM 1220 C C . LYS A 1 154 ? 3.884 13.209 -2.060 1.00 94.50 154 LYS A C 1
ATOM 1222 O O . LYS A 1 154 ? 3.577 14.381 -2.222 1.00 94.50 154 LYS A O 1
ATOM 1227 N N . GLU A 1 155 ? 3.592 12.245 -2.932 1.00 95.56 155 GLU A N 1
ATOM 1228 C CA . GLU A 1 155 ? 2.870 12.483 -4.195 1.00 95.56 155 GLU A CA 1
ATOM 1229 C C . GLU A 1 155 ? 1.486 13.092 -3.951 1.00 95.56 155 GLU A C 1
ATOM 1231 O O . GLU A 1 155 ? 1.104 14.055 -4.610 1.00 95.56 155 GLU A O 1
ATOM 1236 N N . LYS A 1 156 ? 0.764 12.583 -2.947 1.00 95.19 156 LYS A N 1
ATOM 1237 C CA . LYS A 1 156 ? -0.538 13.114 -2.535 1.00 95.19 156 LYS A CA 1
ATOM 1238 C C . LYS A 1 156 ? -0.446 14.559 -2.044 1.00 95.19 156 LYS A C 1
ATOM 1240 O O . LYS A 1 156 ? -1.312 15.370 -2.349 1.00 95.19 156 LYS A O 1
ATOM 1245 N N . THR A 1 157 ? 0.600 14.887 -1.286 1.00 94.94 157 THR A N 1
ATOM 1246 C CA . THR A 1 157 ? 0.807 16.239 -0.741 1.00 94.94 157 THR A CA 1
ATOM 1247 C C . THR A 1 157 ? 1.257 17.228 -1.815 1.00 94.94 157 THR A C 1
ATOM 1249 O O . THR A 1 157 ? 0.849 18.385 -1.796 1.00 94.94 157 THR A O 1
ATOM 1252 N N . THR A 1 158 ? 2.126 16.800 -2.733 1.00 94.19 158 THR A N 1
ATOM 1253 C CA . THR A 1 158 ? 2.681 17.665 -3.784 1.00 94.19 158 THR A CA 1
ATOM 1254 C C . THR A 1 158 ? 1.776 17.774 -5.005 1.00 94.19 158 THR A C 1
ATOM 1256 O O . THR A 1 158 ? 1.933 18.718 -5.775 1.00 94.19 158 THR A O 1
ATOM 1259 N N . GLY A 1 159 ? 0.866 16.818 -5.205 1.00 95.81 159 GLY A N 1
ATOM 1260 C CA . GLY A 1 159 ? 0.052 16.704 -6.414 1.00 95.81 159 GLY A CA 1
ATOM 1261 C C . GLY A 1 159 ? 0.825 16.173 -7.627 1.00 95.81 159 GLY A C 1
ATOM 1262 O O . GLY A 1 159 ? 0.318 16.243 -8.743 1.00 95.81 159 GLY A O 1
ATOM 1263 N N . ILE A 1 160 ? 2.049 15.662 -7.447 1.00 94.12 160 ILE A N 1
ATOM 1264 C CA . ILE A 1 160 ? 2.963 15.304 -8.545 1.00 94.12 160 ILE A CA 1
ATOM 1265 C C . ILE A 1 160 ? 3.473 13.876 -8.360 1.00 94.12 160 ILE A C 1
ATOM 1267 O O . ILE A 1 160 ? 3.904 13.502 -7.269 1.00 94.12 160 ILE A O 1
ATOM 1271 N N . LEU A 1 161 ? 3.492 13.103 -9.448 1.00 95.44 161 LEU A N 1
ATOM 1272 C CA . LEU A 1 161 ? 4.094 11.769 -9.474 1.00 95.44 161 LEU A CA 1
ATOM 1273 C C . LEU A 1 161 ? 5.616 11.854 -9.621 1.00 95.44 161 LEU A C 1
ATOM 1275 O O . LEU A 1 161 ? 6.140 12.618 -10.431 1.00 95.44 161 LEU A O 1
ATOM 1279 N N . HIS A 1 162 ? 6.347 11.044 -8.857 1.00 91.75 162 HIS A N 1
ATOM 1280 C CA . HIS A 1 162 ? 7.807 11.103 -8.842 1.00 91.75 162 HIS A CA 1
ATOM 1281 C C . HIS A 1 162 ? 8.443 9.972 -9.662 1.00 91.75 162 HIS A C 1
ATOM 1283 O O . HIS A 1 162 ? 8.101 8.800 -9.509 1.00 91.75 162 HIS A O 1
ATOM 1289 N N . SER A 1 163 ? 9.428 10.325 -10.498 1.00 94.00 163 SER A N 1
ATOM 1290 C CA . SER A 1 163 ? 10.307 9.347 -11.159 1.00 94.00 163 SER A CA 1
ATOM 1291 C C . SER A 1 163 ? 11.087 8.531 -10.126 1.00 94.00 163 SER A C 1
ATOM 1293 O O . SER A 1 163 ? 11.414 9.011 -9.035 1.00 94.00 163 SER A O 1
ATOM 1295 N N . VAL A 1 164 ? 11.469 7.310 -10.500 1.00 95.06 164 VAL A N 1
ATOM 1296 C CA . VAL A 1 164 ? 12.331 6.438 -9.699 1.00 95.06 164 VAL A CA 1
ATOM 1297 C C . VAL A 1 164 ? 13.633 7.113 -9.248 1.00 95.06 164 VAL A C 1
ATOM 1299 O O . VAL A 1 164 ? 14.180 6.755 -8.205 1.00 95.06 164 VAL A O 1
ATOM 1302 N N . HIS A 1 165 ? 14.131 8.110 -9.988 1.00 92.12 165 HIS A N 1
ATOM 1303 C CA . HIS A 1 165 ? 15.379 8.810 -9.662 1.00 92.12 165 HIS A CA 1
ATOM 1304 C C . HIS A 1 165 ? 15.312 9.557 -8.324 1.00 92.12 165 HIS A C 1
ATOM 1306 O O . HIS A 1 165 ? 16.334 9.708 -7.657 1.00 92.12 165 HIS A O 1
ATOM 1312 N N . TYR A 1 166 ? 14.111 9.912 -7.854 1.00 90.62 166 TYR A N 1
ATOM 1313 C CA . TYR A 1 166 ? 13.903 10.478 -6.516 1.00 90.62 166 TYR A CA 1
ATOM 1314 C C . TYR A 1 166 ? 14.200 9.491 -5.377 1.00 90.62 166 TYR A C 1
ATOM 1316 O O . TYR A 1 166 ? 14.375 9.914 -4.235 1.00 90.62 166 TYR A O 1
ATOM 1324 N N . LEU A 1 167 ? 14.252 8.186 -5.665 1.00 90.56 167 LEU A N 1
ATOM 1325 C CA . LEU A 1 167 ? 14.571 7.150 -4.681 1.00 90.56 167 LEU A CA 1
ATOM 1326 C C . LEU A 1 167 ? 16.080 6.975 -4.471 1.00 90.56 167 LEU A C 1
ATOM 1328 O O . LEU A 1 167 ? 16.479 6.265 -3.549 1.00 90.56 167 LEU A O 1
ATOM 1332 N N . CYS A 1 168 ? 16.919 7.589 -5.315 1.00 90.56 168 CYS A N 1
ATOM 1333 C CA . CYS A 1 168 ? 18.382 7.537 -5.222 1.00 90.56 168 CYS A CA 1
ATOM 1334 C C . CYS A 1 168 ? 18.951 6.104 -5.129 1.00 90.56 168 CYS A C 1
ATOM 1336 O O . CYS A 1 168 ? 19.942 5.860 -4.435 1.00 90.56 168 CYS A O 1
ATOM 1338 N N . LEU A 1 169 ? 18.329 5.141 -5.821 1.00 93.31 169 LEU A N 1
ATOM 1339 C CA . LEU A 1 169 ? 18.755 3.742 -5.779 1.00 93.31 169 LEU A CA 1
ATOM 1340 C C . LEU A 1 169 ? 20.134 3.578 -6.440 1.00 93.31 169 LEU A C 1
ATOM 1342 O O . LEU A 1 169 ? 20.293 3.961 -7.602 1.00 93.31 169 LEU A O 1
ATOM 1346 N N . PRO A 1 170 ? 21.127 2.955 -5.770 1.00 93.38 170 PRO A N 1
ATOM 1347 C CA . PRO A 1 170 ? 22.469 2.791 -6.333 1.00 93.38 170 PRO A CA 1
ATOM 1348 C C . PRO A 1 170 ? 22.485 2.103 -7.701 1.00 93.38 170 PRO A C 1
ATOM 1350 O O . PRO A 1 170 ? 23.230 2.517 -8.585 1.00 93.38 170 PRO A O 1
ATOM 1353 N N . ALA A 1 171 ? 21.618 1.106 -7.894 1.00 91.31 171 ALA A N 1
ATOM 1354 C CA . ALA A 1 171 ? 21.487 0.360 -9.144 1.00 91.31 171 ALA A CA 1
ATOM 1355 C C . ALA A 1 171 ? 21.015 1.212 -10.338 1.00 91.31 171 ALA A C 1
ATOM 1357 O O . ALA A 1 171 ? 21.201 0.802 -11.479 1.00 91.31 171 ALA A O 1
ATOM 1358 N N . LEU A 1 172 ? 20.433 2.388 -10.081 1.00 93.38 172 LEU A N 1
ATOM 1359 C CA . LEU A 1 172 ? 19.889 3.292 -11.097 1.00 93.38 172 LEU A CA 1
ATOM 1360 C C . LEU A 1 172 ? 20.726 4.563 -11.274 1.00 93.38 172 LEU A C 1
ATOM 1362 O O . LEU A 1 172 ? 20.406 5.386 -12.124 1.00 93.38 172 LEU A O 1
ATOM 1366 N N . ARG A 1 173 ? 21.810 4.730 -10.502 1.00 88.69 173 ARG A N 1
ATOM 1367 C CA . ARG A 1 173 ? 22.616 5.965 -10.459 1.00 88.69 173 ARG A CA 1
ATOM 1368 C C . ARG A 1 173 ? 23.094 6.434 -11.836 1.00 88.69 173 ARG A C 1
ATOM 1370 O O . ARG A 1 173 ? 23.198 7.631 -12.068 1.00 88.69 173 ARG A O 1
ATOM 1377 N N . ASN A 1 174 ? 23.422 5.488 -12.712 1.00 88.12 174 ASN A N 1
ATOM 1378 C CA . ASN A 1 174 ? 23.954 5.767 -14.048 1.00 88.12 174 ASN A CA 1
ATOM 1379 C C . ASN A 1 174 ? 22.892 5.626 -15.148 1.00 88.12 174 ASN A C 1
ATOM 1381 O O . ASN A 1 174 ? 23.200 5.794 -16.333 1.00 88.12 174 ASN A O 1
ATOM 1385 N N . ASP A 1 175 ? 21.660 5.280 -14.775 1.00 91.19 175 ASP A N 1
ATOM 1386 C CA . ASP A 1 175 ? 20.567 5.189 -15.724 1.00 91.19 175 ASP A CA 1
ATOM 1387 C C . ASP A 1 175 ? 20.056 6.595 -16.052 1.00 91.19 175 ASP A C 1
ATOM 1389 O O . ASP A 1 175 ? 20.090 7.509 -15.234 1.00 91.19 175 ASP A O 1
ATOM 1393 N N . GLY A 1 176 ? 19.616 6.776 -17.297 1.00 89.25 176 GLY A N 1
ATOM 1394 C CA . GLY A 1 176 ? 18.957 8.014 -17.705 1.00 89.25 176 GLY A CA 1
ATOM 1395 C C . GLY A 1 176 ? 17.477 7.995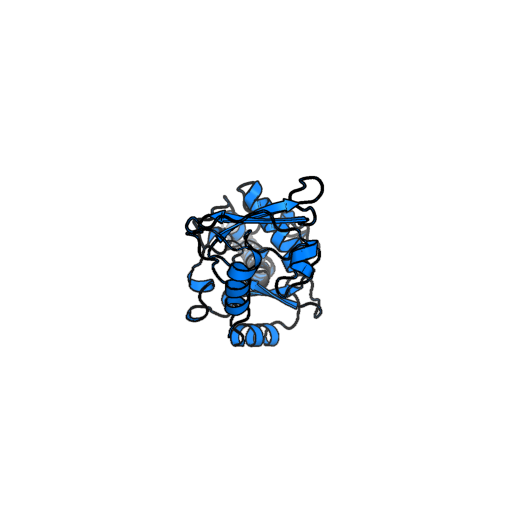 -17.341 1.00 89.25 176 GLY A C 1
ATOM 1396 O O . GLY A 1 176 ? 16.985 7.069 -16.698 1.00 89.25 176 GLY A O 1
ATOM 1397 N N . GLU A 1 177 ? 16.741 8.988 -17.823 1.00 91.31 177 GLU A N 1
ATOM 1398 C CA . GLU A 1 177 ? 15.282 8.963 -17.758 1.00 91.31 177 GLU A CA 1
ATOM 1399 C C . GLU A 1 177 ? 14.698 7.795 -18.560 1.00 91.31 177 GLU A C 1
ATOM 1401 O O . GLU A 1 177 ? 15.194 7.417 -19.635 1.00 91.31 177 GLU A O 1
ATOM 1406 N N . TYR A 1 178 ? 13.602 7.247 -18.042 1.00 94.56 178 TYR A N 1
ATOM 1407 C CA . TYR A 1 178 ? 12.882 6.155 -18.672 1.00 94.56 178 TYR A CA 1
ATOM 1408 C C . TYR A 1 178 ? 11.720 6.671 -19.527 1.00 94.56 178 TYR A C 1
ATOM 1410 O O . TYR A 1 178 ? 10.940 7.501 -19.062 1.00 94.56 178 TYR A O 1
ATOM 1418 N N . PRO A 1 179 ? 11.527 6.165 -20.763 1.00 94.06 179 PRO A N 1
ATOM 1419 C CA . PRO A 1 179 ? 10.467 6.656 -21.644 1.00 94.06 179 PRO A CA 1
ATOM 1420 C C . PRO A 1 179 ? 9.056 6.540 -21.059 1.00 94.06 179 PRO A C 1
ATOM 1422 O O . PRO A 1 179 ? 8.239 7.425 -21.293 1.00 94.06 179 PRO A O 1
ATOM 1425 N N . TRP A 1 180 ? 8.766 5.480 -20.294 1.00 94.31 180 TRP A N 1
ATOM 1426 C CA . TRP A 1 180 ? 7.450 5.293 -19.670 1.00 94.31 180 TRP A CA 1
ATOM 1427 C C . TRP A 1 180 ? 7.202 6.231 -18.491 1.00 94.31 180 TRP A C 1
ATOM 1429 O O . TRP A 1 180 ? 6.050 6.440 -18.131 1.00 94.31 180 TRP A O 1
ATOM 1439 N N . GLU A 1 181 ? 8.249 6.803 -17.896 1.00 94.19 181 GLU A N 1
ATOM 1440 C CA . GLU A 1 181 ? 8.095 7.770 -16.809 1.00 94.19 181 GLU A CA 1
ATOM 1441 C C . GLU A 1 181 ? 7.724 9.167 -17.323 1.00 94.19 181 GLU A C 1
ATOM 1443 O O . GLU A 1 181 ? 7.301 10.009 -16.543 1.00 94.19 181 GLU A O 1
ATOM 1448 N N . LYS A 1 182 ? 7.781 9.415 -18.640 1.00 90.00 182 LYS A N 1
ATOM 1449 C CA . LYS A 1 182 ? 7.324 10.685 -19.236 1.00 90.00 182 LYS A CA 1
ATOM 1450 C C . LYS A 1 182 ? 5.822 10.925 -19.090 1.00 90.00 182 LYS A C 1
ATOM 1452 O O . LYS A 1 182 ? 5.367 12.043 -19.293 1.00 90.00 182 LYS A O 1
ATOM 1457 N N . THR A 1 183 ? 5.054 9.881 -18.778 1.00 86.06 183 THR A N 1
ATOM 1458 C CA . THR A 1 183 ? 3.620 9.992 -18.484 1.00 86.06 183 THR A CA 1
ATOM 1459 C C . THR A 1 183 ? 3.346 10.316 -17.018 1.00 86.06 183 THR A C 1
ATOM 1461 O O . THR A 1 183 ? 2.185 10.441 -16.648 1.00 86.06 183 THR A O 1
ATOM 1464 N N . LEU A 1 184 ? 4.378 10.388 -16.170 1.00 90.19 184 LEU A N 1
ATOM 1465 C CA . LEU A 1 184 ? 4.229 10.755 -14.767 1.00 90.19 184 LEU A CA 1
ATOM 1466 C C . LEU A 1 184 ? 4.062 12.270 -14.684 1.00 90.19 184 LEU A C 1
ATOM 1468 O O . LEU A 1 184 ? 5.035 13.019 -14.738 1.00 90.19 184 LEU A O 1
ATOM 1472 N N .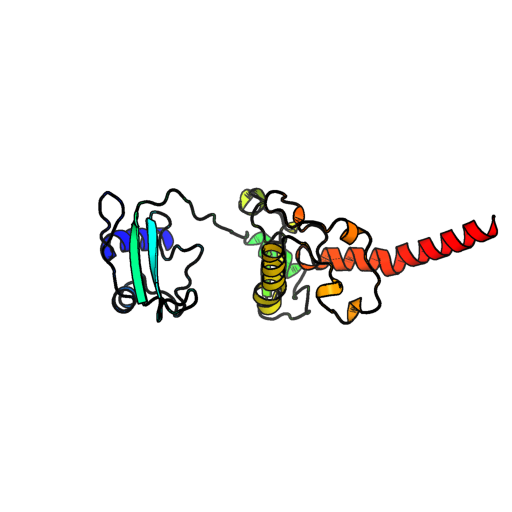 THR A 1 185 ? 2.807 12.699 -14.617 1.00 87.81 185 THR A N 1
ATOM 1473 C CA . THR A 1 185 ? 2.429 14.107 -14.528 1.00 87.81 185 THR A CA 1
ATOM 1474 C C . THR A 1 185 ? 1.865 14.396 -13.140 1.00 87.81 185 THR A C 1
ATOM 1476 O O . THR A 1 185 ? 2.614 14.625 -12.190 1.00 87.81 185 THR A O 1
ATOM 1479 N N . GLU A 1 186 ? 0.549 14.328 -13.003 1.00 94.38 186 GLU A N 1
ATOM 1480 C CA . GLU A 1 186 ? -0.193 14.774 -11.833 1.00 94.38 186 GLU A CA 1
ATOM 1481 C C . GLU A 1 186 ? -0.723 13.583 -11.039 1.00 94.38 186 GLU A C 1
ATOM 1483 O O . GLU A 1 186 ? -1.086 12.535 -11.586 1.00 94.38 186 GLU A O 1
ATOM 1488 N N . TYR A 1 187 ? -0.751 13.756 -9.722 1.00 95.81 187 TYR A N 1
ATOM 1489 C CA . TYR A 1 187 ? -1.412 12.829 -8.823 1.00 95.81 187 TYR A CA 1
ATOM 1490 C C . TYR A 1 187 ? -2.926 13.083 -8.866 1.00 95.81 187 TYR A C 1
ATOM 1492 O O . TYR A 1 187 ? -3.400 14.140 -8.453 1.00 95.81 187 TYR A O 1
ATOM 1500 N N . ASP A 1 188 ? -3.677 12.099 -9.356 1.00 94.94 188 ASP A N 1
ATOM 1501 C CA . ASP A 1 188 ? -5.123 12.163 -9.564 1.00 94.94 188 ASP A CA 1
ATOM 1502 C C . ASP A 1 188 ? -5.800 10.907 -8.994 1.00 94.94 188 ASP A C 1
ATOM 1504 O O . ASP A 1 188 ? -5.724 9.815 -9.565 1.00 94.94 188 ASP A O 1
ATOM 1508 N N . GLU A 1 189 ? -6.495 11.072 -7.864 1.00 94.12 189 GLU A N 1
ATOM 1509 C CA . GLU A 1 189 ? -7.210 9.987 -7.179 1.00 94.12 189 GLU A CA 1
ATOM 1510 C C . GLU A 1 189 ? -8.438 9.487 -7.954 1.00 94.12 189 GLU A C 1
ATOM 1512 O O . GLU A 1 189 ? -8.948 8.411 -7.642 1.00 94.12 189 GLU A O 1
ATOM 1517 N N . SER A 1 190 ? -8.916 10.211 -8.971 1.00 94.00 190 SER A N 1
ATOM 1518 C CA . SER A 1 190 ? -10.012 9.742 -9.830 1.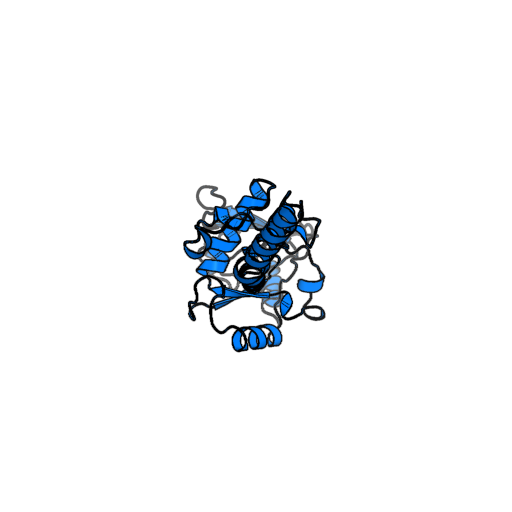00 94.00 190 SER A CA 1
ATOM 1519 C C . SER A 1 190 ? -9.536 8.749 -10.896 1.00 94.00 190 SER A C 1
ATOM 1521 O O . SER A 1 190 ? -10.303 7.902 -11.362 1.00 94.00 190 SER A O 1
ATOM 1523 N N . ASN A 1 191 ? -8.247 8.787 -11.240 1.00 94.69 191 ASN A N 1
ATOM 1524 C CA . ASN A 1 191 ? -7.651 7.923 -12.244 1.00 94.69 191 ASN A CA 1
ATOM 1525 C C . ASN A 1 191 ? -7.043 6.664 -11.605 1.00 94.69 191 ASN A C 1
ATOM 1527 O O . ASN A 1 191 ? -5.971 6.690 -10.998 1.00 94.69 191 ASN A O 1
ATOM 1531 N N . ILE A 1 192 ? -7.683 5.510 -11.815 1.00 94.75 192 ILE A N 1
ATOM 1532 C CA . ILE A 1 192 ? -7.212 4.205 -11.305 1.00 94.75 192 ILE A CA 1
ATOM 1533 C C . ILE A 1 192 ? -5.825 3.797 -11.833 1.00 94.75 192 ILE A C 1
ATOM 1535 O O . ILE A 1 192 ? -5.151 2.952 -11.243 1.00 94.75 192 ILE A O 1
ATOM 1539 N N . TRP A 1 193 ? -5.382 4.405 -12.935 1.00 93.19 193 TRP A N 1
ATOM 1540 C CA . TRP A 1 193 ? -4.078 4.180 -13.549 1.00 93.19 193 TRP A CA 1
ATOM 1541 C C . TRP A 1 193 ? -3.075 5.295 -13.255 1.00 93.19 193 TRP A C 1
ATOM 1543 O O . 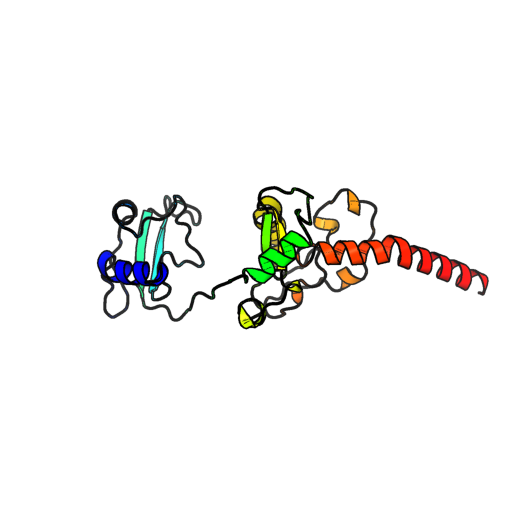TRP A 1 193 ? -1.978 5.232 -13.798 1.00 93.19 193 TRP A O 1
ATOM 1553 N N . CYS A 1 194 ? -3.396 6.286 -12.414 1.00 94.62 194 CYS A N 1
ATOM 1554 C CA . CYS A 1 194 ? -2.529 7.445 -12.159 1.00 94.62 194 CYS A CA 1
ATOM 1555 C C . CYS A 1 194 ? -1.089 7.024 -11.821 1.00 94.62 194 CYS A C 1
ATOM 1557 O O . CYS A 1 194 ? -0.138 7.456 -12.463 1.00 94.62 194 CYS A O 1
ATOM 1559 N N . LYS A 1 195 ? -0.921 6.071 -10.899 1.00 94.69 195 LYS A N 1
ATOM 1560 C CA . LYS A 1 195 ? 0.403 5.587 -10.475 1.00 94.69 195 LYS A CA 1
ATOM 1561 C C . LYS A 1 195 ? 1.023 4.538 -11.404 1.00 94.69 195 LYS A C 1
ATOM 1563 O O . LYS A 1 195 ? 2.157 4.112 -11.162 1.00 94.69 195 LYS A O 1
ATOM 1568 N N . LYS A 1 196 ? 0.315 4.103 -12.453 1.00 92.31 196 LYS A N 1
ATOM 1569 C CA . LYS A 1 196 ? 0.819 3.126 -13.427 1.00 92.31 196 LYS A CA 1
ATOM 1570 C C . LYS A 1 196 ? 2.077 3.711 -14.063 1.00 92.31 196 LYS A C 1
ATOM 1572 O O . LYS A 1 196 ? 2.015 4.803 -14.605 1.00 92.31 196 LYS A O 1
ATOM 1577 N N . ASN A 1 197 ? 3.185 2.968 -14.013 1.00 94.12 197 ASN A N 1
ATOM 1578 C CA . ASN A 1 197 ? 4.547 3.352 -14.438 1.00 94.12 197 ASN A CA 1
ATOM 1579 C C . ASN A 1 197 ? 5.462 3.943 -13.354 1.00 94.12 197 ASN A C 1
ATOM 1581 O O . ASN A 1 197 ? 6.663 4.037 -13.609 1.00 94.12 197 ASN A O 1
ATOM 1585 N N . THR A 1 198 ? 4.959 4.266 -12.160 1.00 96.12 198 THR A N 1
ATOM 1586 C CA . THR A 1 198 ? 5.839 4.581 -11.021 1.00 96.12 198 THR A CA 1
ATOM 1587 C C . THR A 1 198 ? 6.525 3.315 -10.503 1.00 96.12 198 THR A C 1
ATOM 1589 O O . THR A 1 198 ? 5.979 2.213 -10.604 1.00 96.12 198 THR A O 1
ATOM 1592 N N . TYR A 1 199 ? 7.707 3.468 -9.905 1.00 97.25 199 TYR A N 1
ATOM 1593 C CA . TYR A 1 199 ? 8.458 2.351 -9.321 1.00 97.25 199 TYR A CA 1
ATOM 1594 C C . TYR A 1 199 ? 7.665 1.584 -8.255 1.00 97.25 199 TYR A C 1
ATOM 1596 O O . TYR A 1 199 ? 7.627 0.358 -8.264 1.00 97.25 199 TYR A O 1
ATOM 1604 N N . TRP A 1 200 ? 7.014 2.306 -7.337 1.00 96.94 200 TRP A N 1
ATOM 1605 C CA . TRP A 1 200 ? 6.304 1.691 -6.214 1.00 96.94 200 TRP A CA 1
ATOM 1606 C C . TRP A 1 200 ? 4.959 1.075 -6.591 1.00 96.94 200 TRP A C 1
ATOM 1608 O O . TRP A 1 200 ? 4.462 0.234 -5.840 1.00 96.94 200 TRP A O 1
ATOM 1618 N N . TYR A 1 201 ? 4.383 1.449 -7.738 1.00 96.44 201 TYR A N 1
ATOM 1619 C CA . TYR A 1 201 ? 3.179 0.791 -8.236 1.00 96.44 201 TYR A CA 1
ATOM 1620 C C . TYR A 1 201 ? 3.453 -0.682 -8.531 1.00 96.44 201 TYR A C 1
ATOM 1622 O O . TYR A 1 201 ? 2.708 -1.541 -8.080 1.00 96.44 201 TYR A O 1
ATOM 1630 N N . ASP A 1 202 ? 4.544 -0.989 -9.231 1.00 97.19 202 ASP A N 1
ATOM 1631 C CA . ASP A 1 202 ? 4.917 -2.366 -9.547 1.00 97.19 202 ASP A CA 1
ATOM 1632 C C . ASP A 1 202 ? 6.435 -2.492 -9.696 1.00 97.19 202 ASP A C 1
ATOM 1634 O O . ASP A 1 202 ? 6.999 -2.206 -10.755 1.00 97.19 202 ASP A O 1
ATOM 1638 N N . VAL A 1 203 ? 7.098 -2.911 -8.615 1.00 97.75 203 VAL A N 1
ATOM 1639 C CA . VAL A 1 203 ? 8.562 -3.014 -8.575 1.00 97.75 203 VAL A CA 1
ATOM 1640 C C . VAL A 1 203 ? 9.076 -4.053 -9.577 1.00 97.75 203 VAL A C 1
ATOM 1642 O O . VAL A 1 203 ? 10.081 -3.816 -10.245 1.00 97.75 203 VAL A O 1
ATOM 1645 N N . GLU A 1 204 ? 8.384 -5.186 -9.708 1.00 97.19 204 GLU A N 1
ATOM 1646 C CA . GLU A 1 204 ? 8.757 -6.266 -10.629 1.00 97.19 204 GLU A CA 1
ATOM 1647 C C . GLU A 1 204 ? 8.651 -5.795 -12.088 1.00 97.19 204 GLU A C 1
ATOM 1649 O O . GLU A 1 204 ? 9.612 -5.902 -12.855 1.00 97.19 204 GLU A O 1
ATOM 1654 N N . GLU A 1 205 ? 7.520 -5.187 -12.456 1.00 97.25 205 GLU A N 1
ATOM 1655 C CA . GLU A 1 205 ? 7.312 -4.653 -13.806 1.00 97.25 205 GLU A CA 1
ATOM 1656 C C . GLU A 1 205 ? 8.267 -3.497 -14.127 1.00 97.25 205 GLU A C 1
ATOM 1658 O O . GLU A 1 205 ? 8.733 -3.378 -15.264 1.00 97.25 205 GLU A O 1
ATOM 1663 N N . PHE A 1 206 ? 8.597 -2.657 -13.141 1.00 97.62 206 PHE A N 1
ATOM 1664 C CA . PHE A 1 206 ? 9.568 -1.582 -13.322 1.00 97.62 206 PHE A CA 1
ATOM 1665 C C . PHE A 1 206 ? 10.939 -2.136 -13.723 1.00 97.62 206 PHE A C 1
ATOM 1667 O O . PHE A 1 206 ? 11.505 -1.709 -14.735 1.00 97.62 206 PHE A O 1
ATOM 1674 N N . TRP A 1 207 ? 11.461 -3.110 -12.968 1.00 97.31 207 TRP A N 1
ATOM 1675 C CA . TRP A 1 207 ? 12.744 -3.746 -13.278 1.00 97.31 207 TRP A CA 1
ATOM 1676 C C . TRP A 1 207 ? 12.711 -4.456 -14.631 1.00 97.31 207 TRP A C 1
ATOM 1678 O O . TRP A 1 207 ? 13.630 -4.287 -15.431 1.00 97.31 207 TRP A O 1
ATOM 1688 N N . ARG A 1 208 ? 11.615 -5.152 -14.955 1.00 97.19 208 ARG A N 1
ATOM 1689 C CA . ARG A 1 208 ? 11.446 -5.793 -16.266 1.00 97.19 208 ARG A CA 1
ATOM 1690 C C . ARG A 1 208 ? 11.511 -4.783 -17.418 1.00 97.19 208 ARG A C 1
ATOM 1692 O O . ARG A 1 208 ? 12.230 -5.003 -18.395 1.00 97.19 208 ARG A O 1
ATOM 1699 N N . LYS A 1 209 ? 10.784 -3.661 -17.318 1.00 96.94 209 LYS A N 1
ATOM 1700 C CA . LYS A 1 209 ? 10.811 -2.581 -18.326 1.00 96.94 209 LYS A CA 1
ATOM 1701 C C . LYS A 1 209 ? 12.191 -1.947 -18.441 1.00 96.94 209 LYS A C 1
ATOM 1703 O O . LYS A 1 209 ? 12.658 -1.708 -19.558 1.00 96.94 209 LYS A O 1
ATOM 1708 N N . ARG A 1 210 ? 12.846 -1.701 -17.303 1.00 96.31 210 ARG A N 1
ATOM 1709 C CA . ARG A 1 210 ? 14.227 -1.217 -17.252 1.00 96.31 210 ARG A CA 1
ATOM 1710 C C . ARG A 1 210 ? 15.150 -2.127 -18.027 1.00 96.31 210 ARG A C 1
ATOM 1712 O O . ARG A 1 210 ? 15.839 -1.633 -18.913 1.00 96.31 210 ARG A O 1
ATOM 1719 N N . ASP A 1 211 ? 15.170 -3.410 -17.714 1.00 96.19 211 ASP A N 1
ATOM 1720 C CA . ASP A 1 211 ? 16.149 -4.322 -18.293 1.00 96.19 211 ASP A CA 1
ATOM 1721 C C . ASP A 1 211 ? 15.955 -4.437 -19.809 1.00 96.19 211 ASP A C 1
ATOM 1723 O O . ASP A 1 211 ? 16.922 -4.339 -20.567 1.00 96.19 211 ASP A O 1
ATOM 1727 N N . ILE A 1 212 ? 14.702 -4.494 -20.277 1.00 96.56 212 ILE A N 1
ATOM 1728 C CA . ILE A 1 212 ? 14.380 -4.422 -21.711 1.00 96.56 212 ILE A CA 1
ATOM 1729 C C . ILE A 1 212 ? 14.923 -3.127 -22.332 1.00 96.56 212 ILE A C 1
ATOM 1731 O O . ILE A 1 212 ? 15.567 -3.141 -23.384 1.00 96.56 212 ILE A O 1
ATOM 1735 N N . TYR A 1 213 ? 14.685 -1.986 -21.691 1.00 95.75 213 TYR A N 1
ATOM 1736 C CA . TYR A 1 213 ? 15.086 -0.699 -22.240 1.00 95.75 213 TYR A CA 1
ATOM 1737 C C . TYR A 1 213 ? 16.603 -0.490 -22.243 1.00 95.75 213 TYR A C 1
ATOM 1739 O O . TYR A 1 213 ? 17.173 -0.087 -23.258 1.00 95.75 213 TYR A O 1
ATOM 1747 N N . VAL A 1 214 ? 17.257 -0.758 -21.116 1.00 93.88 214 VAL A N 1
ATOM 1748 C CA . VAL A 1 214 ? 18.681 -0.496 -20.896 1.00 93.88 214 VAL A CA 1
ATOM 1749 C C . VAL A 1 214 ? 19.541 -1.472 -21.686 1.00 93.88 214 VAL A C 1
ATOM 1751 O O . VAL A 1 214 ? 20.491 -1.030 -22.334 1.00 93.88 214 VAL A O 1
ATOM 1754 N N . PHE A 1 215 ? 19.207 -2.764 -21.671 1.00 93.81 215 PHE A N 1
ATOM 1755 C CA . PHE A 1 215 ? 20.052 -3.791 -22.282 1.00 93.81 215 PHE A CA 1
ATOM 1756 C C . PHE A 1 215 ? 19.725 -4.068 -23.748 1.00 93.81 215 PHE A C 1
ATOM 1758 O O . PHE A 1 215 ? 20.622 -4.471 -24.482 1.00 93.81 215 PHE A O 1
ATOM 1765 N N . TYR A 1 216 ? 18.496 -3.807 -24.205 1.00 94.69 216 TYR A N 1
ATOM 1766 C CA . TYR A 1 216 ? 18.095 -4.140 -25.577 1.00 94.69 216 TYR A CA 1
ATOM 1767 C C . TYR A 1 216 ? 17.743 -2.901 -26.401 1.00 94.69 216 TYR A C 1
ATOM 1769 O O . TYR A 1 216 ? 18.386 -2.629 -27.417 1.00 94.69 216 TYR A O 1
ATOM 1777 N N . MET A 1 217 ? 16.772 -2.098 -25.957 1.00 94.25 217 MET A N 1
ATOM 1778 C CA . MET A 1 217 ? 16.253 -0.992 -26.776 1.00 94.25 217 MET A CA 1
ATOM 1779 C C . MET A 1 217 ? 17.268 0.136 -26.966 1.00 94.25 217 MET A C 1
ATOM 1781 O O . MET A 1 217 ? 17.446 0.639 -28.073 1.00 94.25 217 MET A O 1
ATOM 1785 N N . LYS A 1 218 ? 17.955 0.553 -25.899 1.00 92.50 218 LYS A N 1
ATOM 1786 C CA . LYS A 1 218 ? 18.913 1.663 -25.949 1.00 92.50 218 LYS A CA 1
ATOM 1787 C C . LYS A 1 218 ? 20.131 1.326 -26.826 1.00 92.50 218 LYS A C 1
ATOM 1789 O O . LYS A 1 218 ? 20.485 2.177 -27.648 1.00 92.50 218 LYS A O 1
ATOM 1794 N N . PRO A 1 219 ? 20.750 0.130 -26.739 1.00 94.44 219 PRO A N 1
ATOM 1795 C CA . PRO A 1 219 ? 21.772 -0.297 -27.694 1.00 94.44 219 PRO A CA 1
ATOM 1796 C C . PRO A 1 219 ? 21.253 -0.386 -29.130 1.00 94.44 219 PRO A C 1
ATOM 1798 O O . PRO A 1 219 ? 21.888 0.167 -30.028 1.00 94.44 219 PRO A O 1
ATOM 1801 N N . LEU A 1 220 ? 20.073 -0.980 -29.345 1.00 95.31 220 LEU A N 1
ATOM 1802 C CA . LEU A 1 220 ? 19.465 -1.077 -30.674 1.00 95.31 220 LEU A CA 1
ATOM 1803 C C . LEU A 1 220 ? 19.249 0.307 -31.300 1.00 95.31 220 LEU A C 1
ATOM 1805 O O . LEU A 1 220 ? 19.662 0.547 -32.430 1.00 95.31 220 LEU A O 1
ATOM 1809 N N . HIS A 1 221 ? 18.672 1.253 -30.555 1.00 92.88 221 HIS A N 1
ATOM 1810 C CA . HIS A 1 221 ? 18.473 2.626 -31.023 1.00 92.88 221 HIS A CA 1
ATOM 1811 C C . HIS A 1 221 ? 19.790 3.331 -31.358 1.00 92.88 221 HIS A C 1
ATOM 1813 O O . HIS A 1 221 ? 19.845 4.089 -32.325 1.00 92.88 221 HIS A O 1
ATOM 1819 N N . ARG A 1 222 ? 20.851 3.112 -30.569 1.00 93.44 222 ARG A N 1
ATOM 1820 C CA . ARG A 1 222 ? 22.181 3.669 -30.865 1.00 93.44 222 ARG A CA 1
ATOM 1821 C C . ARG A 1 222 ? 22.726 3.120 -32.179 1.00 93.44 222 ARG A C 1
ATOM 1823 O O . ARG A 1 222 ? 23.210 3.900 -32.994 1.00 93.44 222 ARG A O 1
ATOM 1830 N N . GLU A 1 223 ? 22.601 1.816 -32.397 1.00 95.19 223 GLU A N 1
ATOM 1831 C CA . GLU A 1 223 ? 23.079 1.169 -33.618 1.00 95.19 223 GLU A CA 1
ATOM 1832 C C . GLU A 1 223 ? 22.269 1.589 -34.850 1.00 95.19 223 GLU A C 1
ATOM 1834 O O . GLU A 1 223 ? 22.848 1.938 -35.877 1.00 95.19 223 GLU A O 1
ATOM 1839 N N . LEU A 1 224 ? 20.939 1.654 -34.740 1.00 94.44 224 LEU A N 1
ATOM 1840 C CA . LEU A 1 224 ? 20.076 2.161 -35.811 1.00 94.44 224 LEU A CA 1
ATOM 1841 C C . LEU A 1 224 ? 20.432 3.606 -36.178 1.00 94.44 224 LEU A C 1
ATOM 1843 O O . LEU A 1 224 ? 20.610 3.911 -37.354 1.00 94.44 224 LEU A O 1
ATOM 1847 N N . LYS A 1 225 ? 20.623 4.483 -35.182 1.00 92.94 225 LYS A N 1
ATOM 1848 C CA . LYS A 1 225 ? 21.059 5.870 -35.415 1.00 92.94 225 LYS A CA 1
ATOM 1849 C C . LYS A 1 225 ? 22.422 5.943 -36.098 1.00 92.94 225 LYS A C 1
ATOM 1851 O O . LYS A 1 225 ? 22.612 6.795 -36.959 1.00 92.94 225 LYS A O 1
ATOM 1856 N N . ARG A 1 226 ? 23.363 5.072 -35.722 1.00 93.88 226 ARG A N 1
ATOM 1857 C CA . ARG A 1 226 ? 24.683 4.993 -36.360 1.00 93.88 226 ARG A CA 1
ATOM 1858 C C . ARG A 1 226 ? 24.557 4.607 -37.833 1.00 93.88 226 ARG A C 1
ATOM 1860 O O . ARG A 1 226 ? 25.210 5.227 -38.657 1.00 93.88 226 ARG A O 1
ATOM 1867 N N . LYS A 1 227 ? 23.711 3.626 -38.161 1.00 91.75 227 LYS A N 1
ATOM 1868 C CA . LYS A 1 227 ? 23.502 3.173 -39.544 1.00 91.75 227 LYS A CA 1
ATOM 1869 C C . LYS A 1 227 ? 22.780 4.203 -40.411 1.00 91.75 227 LYS A C 1
ATOM 1871 O O . LYS A 1 227 ? 23.199 4.406 -41.539 1.00 91.75 227 LYS A O 1
ATOM 1876 N N . ILE A 1 228 ? 21.749 4.872 -39.889 1.00 91.62 228 ILE A N 1
ATOM 1877 C CA . ILE A 1 228 ? 21.020 5.918 -40.631 1.00 91.62 228 ILE A CA 1
ATOM 1878 C C . ILE A 1 228 ? 21.965 7.067 -41.006 1.00 91.62 228 ILE A C 1
ATOM 1880 O O . ILE A 1 228 ? 22.019 7.453 -42.164 1.00 91.62 228 ILE A O 1
ATOM 1884 N N . LYS A 1 229 ? 22.796 7.528 -40.063 1.00 79.12 229 LYS A N 1
ATOM 1885 C CA . LYS A 1 229 ? 23.783 8.597 -40.302 1.00 79.12 229 LYS A CA 1
ATOM 1886 C C . LYS A 1 229 ? 24.906 8.251 -41.286 1.00 79.12 229 LYS A C 1
ATOM 1888 O O . LYS A 1 229 ? 25.660 9.135 -41.651 1.00 79.12 229 LYS A O 1
ATOM 1893 N N . VAL A 1 230 ? 25.093 6.976 -41.623 1.00 68.56 230 VAL A N 1
ATOM 1894 C CA . VAL A 1 230 ? 26.082 6.538 -42.627 1.00 68.56 230 VAL A CA 1
ATOM 1895 C C . VAL A 1 230 ? 25.466 6.525 -44.033 1.00 68.56 230 VAL A C 1
ATOM 1897 O O . VAL A 1 230 ? 26.193 6.433 -45.015 1.00 68.56 230 VAL A O 1
ATOM 1900 N N . ILE A 1 231 ? 24.134 6.578 -44.127 1.00 61.91 231 ILE A N 1
ATOM 1901 C CA . ILE A 1 231 ? 23.385 6.577 -45.389 1.00 61.91 231 ILE A CA 1
ATOM 1902 C C . ILE A 1 231 ? 23.087 8.014 -45.862 1.00 61.91 231 ILE A C 1
ATOM 1904 O O . ILE A 1 231 ? 22.924 8.219 -47.062 1.00 61.91 231 ILE A O 1
ATOM 1908 N N . GLU A 1 232 ? 23.021 8.979 -44.938 1.00 53.50 232 GLU A N 1
ATOM 1909 C CA . GLU A 1 232 ? 22.954 10.430 -45.206 1.00 53.50 232 GLU A CA 1
ATOM 1910 C C . GLU A 1 232 ? 24.322 11.011 -45.592 1.00 53.50 232 GLU A C 1
ATOM 1912 O O . GLU A 1 232 ? 24.349 11.861 -46.510 1.00 53.50 232 GLU A O 1
#

Secondary structure (DSSP, 8-state):
--HHHHHHHHHHHHH---TTSB---EEHHHHHTSTTPPPTTTT-BTTBSS-TTEEEEEEEGGG-TTSPEEEEEEEEE-----------HHHHHHHHHH--S-TTT---SSEEEEES-TT---HHHHSGGG--GGGEEEEEHIIIIIIIHHHHHHHHHHTBPPPGGGG--GGGTT----GGGGG--B--TT-TTTTTTSTTT-HHHHHHHHHIIIIIIHHHHHHHHHHHHHH-

Radius of gyration: 23.57 Å; chains: 1; bounding box: 57×37×77 Å